Protein AF-A0AAU3R0V5-F1 (afdb_monomer)

Mean predicted aligned error: 11.87 Å

Solvent-accessible surface area (backbone atoms only — not comparable to full-atom values): 11066 Å² total; per-residue (Å²): 131,86,78,79,75,53,73,34,57,57,50,7,51,53,43,26,76,74,74,46,50,31,53,62,32,32,54,64,51,72,45,89,74,77,97,58,87,87,63,86,80,78,39,38,79,48,56,31,33,82,72,56,100,80,82,46,38,26,17,76,48,48,63,48,37,56,78,74,35,40,44,98,90,54,72,44,53,64,48,42,31,42,72,51,33,81,53,43,84,60,54,29,22,35,43,36,32,49,32,83,87,50,96,64,90,55,64,70,57,53,45,48,55,43,35,72,67,54,37,31,38,60,56,82,50,28,65,56,97,61,30,41,37,33,40,2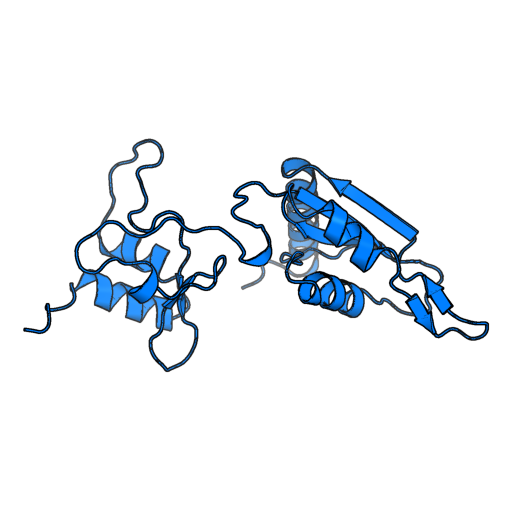9,17,80,89,38,38,68,62,42,47,68,66,57,74,74,42,61,42,83,49,101,89,49,73,41,60,51,55,72,47,76,43,83,35,52,48,65,59,40,50,50,52,34,52,52,40,42,54,51,46,34,74,75,74,43,83,85,128

Nearest PDB structures (foldseek):
  3vth-assembly1_A  TM=5.829E-01  e=2.230E-01  Caldanaerobacter subterraneus subsp. tengcongensis MB4
  8r0a-assembly1_J  TM=4.437E-01  e=7.352E-02  Homo sapiens
  6qx9-assembly1_4A  TM=4.337E-01  e=1.639E-01  Homo sapiens
  3tvi-assembly3_F  TM=6.259E-01  e=1.604E+00  Clostridium acetobutylicum
  2k7j-assembly1_A  TM=4.370E-01  e=1.814E+00  Homo sapiens

Foldseek 3Di:
DPDDDDPLQVQLLVVLVVPDFSLVSSCVSVPDDDDDDDDDSQALPFRWHDDDPPSWTAGPFCRDTPVRQDDPPDGGNHRLGHVQQRSAPFKKKKKFAFDPPDPDQCQVVLQVQLVVVSFWHFDPLQDDDRIGIIMGYPVCVVVSCVSQQPDWDDDPVGTDRRTPDIDIGGPVVSVVSSVVSQVVCCVVPNDDD

Sequence (193 aa):
MPKKQSTAAQRAREAARQGAKYTQALRTAEGPAAAITEPDDGFGGHEFEYESSTDLFRCSECRVYEVVARDTDGPIKPCTGLVGYGGDTERVYLLLTENPALPYSYSSTLATRACSTGIGRTPRFSWRDGKLLVESAPSVVDELIRRIEHLTTPADHGHMSLLTSIDRLTAEAGRAVLAENYAAYVAEYGEPR

pLDDT: mean 81.34, std 15.7, range [31.2, 98.38]

Radius of gyration: 20.37 Å; Cα contacts (8 Å, |Δi|>4): 297; chains: 1; bounding box: 60×33×55 Å

Secondary structure (DSSP, 8-state):
------HHHHHHHHHHHTT--HHHHHHHHH------S----SSTT--EEE-STT--EEETTT--BHHHHB-SSSPBPPP--SGGGTT----EEEEEEE-TTSSS--HHHHHHHHHHTSS-B--TT-EETTEEEEEE-TTTHHHHHHHHTT-EEEETTEEEESEEEEEEE-HHHHHHHHHHHHHHHHHHH----

Structure (mmCIF, N/CA/C/O backbone):
data_AF-A0AAU3R0V5-F1
#
_entry.id   AF-A0AAU3R0V5-F1
#
loop_
_atom_site.group_PDB
_atom_site.id
_atom_site.type_symbol
_atom_site.label_atom_id
_atom_site.label_alt_id
_atom_site.label_comp_id
_atom_site.label_asym_id
_atom_site.label_entity_id
_atom_site.label_seq_id
_atom_site.pdbx_PDB_ins_code
_atom_site.Cartn_x
_atom_site.Cartn_y
_atom_site.Cartn_z
_atom_site.occupancy
_atom_site.B_iso_or_equiv
_atom_site.auth_seq_id
_atom_site.auth_comp_id
_atom_site.auth_asym_id
_atom_site.auth_atom_id
_atom_site.pdbx_PDB_model_num
ATOM 1 N N . MET A 1 1 ? -21.056 -13.343 37.082 1.00 31.20 1 MET A N 1
ATOM 2 C CA . MET A 1 1 ? -22.069 -14.027 36.244 1.00 31.20 1 MET A CA 1
ATOM 3 C C . MET A 1 1 ? -21.709 -13.806 34.783 1.00 31.20 1 MET A C 1
ATOM 5 O O . MET A 1 1 ? -21.423 -12.660 34.453 1.00 31.20 1 MET A O 1
ATOM 9 N N . PRO A 1 2 ? -21.663 -14.834 33.919 1.00 36.12 2 PRO A N 1
ATOM 10 C CA . PRO A 1 2 ? -21.339 -14.619 32.515 1.00 36.12 2 PRO A CA 1
ATOM 11 C C . PRO A 1 2 ? -22.525 -13.915 31.847 1.00 36.12 2 PRO A C 1
ATOM 13 O O . PRO A 1 2 ? -23.636 -14.449 31.835 1.00 36.12 2 PRO A O 1
ATOM 16 N N . LYS A 1 3 ? -22.310 -12.692 31.344 1.00 45.56 3 LYS A N 1
ATOM 17 C CA . LYS A 1 3 ? -23.312 -11.952 30.564 1.00 45.56 3 LYS A CA 1
ATOM 18 C C . LYS A 1 3 ? -23.690 -12.829 29.361 1.00 45.56 3 LYS A C 1
ATOM 20 O O . LYS A 1 3 ? -22.821 -13.176 28.562 1.00 45.56 3 LYS A O 1
ATOM 25 N N . LYS A 1 4 ? -24.966 -13.231 29.260 1.00 44.91 4 LYS A N 1
ATOM 26 C CA . LYS A 1 4 ? -25.498 -13.935 28.082 1.00 44.91 4 LYS A CA 1
ATOM 27 C C . LYS A 1 4 ? -25.190 -13.072 26.858 1.00 44.91 4 LYS A C 1
ATOM 29 O O . LYS A 1 4 ? -25.666 -11.943 26.778 1.00 44.91 4 LYS A O 1
ATOM 34 N N . GLN A 1 5 ? -24.350 -13.577 25.959 1.00 53.56 5 GLN A N 1
ATOM 35 C CA . GLN A 1 5 ? -24.045 -12.908 24.695 1.00 53.56 5 GLN A CA 1
ATOM 36 C C . GLN A 1 5 ? -25.355 -12.695 23.930 1.00 53.56 5 GLN A C 1
ATOM 38 O O . GLN A 1 5 ? -26.200 -13.591 23.902 1.00 53.56 5 GLN A O 1
ATOM 43 N N . SER A 1 6 ? -25.552 -11.498 23.371 1.00 61.66 6 SER A N 1
ATOM 44 C CA . SER A 1 6 ? -26.770 -11.190 22.623 1.00 61.66 6 SER A CA 1
ATOM 45 C C . SER A 1 6 ? -26.896 -12.137 21.424 1.00 61.66 6 SER A C 1
ATOM 47 O O . SER A 1 6 ? -25.902 -12.549 20.819 1.00 61.66 6 SER A O 1
ATOM 49 N N . THR A 1 7 ? -28.129 -12.484 21.063 1.00 76.50 7 THR A N 1
ATOM 50 C CA . THR A 1 7 ? -28.427 -13.329 19.896 1.00 76.50 7 THR A CA 1
ATOM 51 C C . THR A 1 7 ? -27.890 -12.730 18.590 1.00 76.50 7 THR A C 1
ATOM 53 O O . THR A 1 7 ? -27.590 -13.474 17.660 1.00 76.50 7 THR A O 1
ATOM 56 N N . ALA A 1 8 ? -27.702 -11.407 18.525 1.00 71.12 8 ALA A N 1
ATOM 57 C CA . ALA A 1 8 ? -27.066 -10.721 17.401 1.00 71.12 8 ALA A CA 1
ATOM 58 C C . ALA A 1 8 ? -25.566 -11.040 17.291 1.00 71.12 8 ALA A C 1
ATOM 60 O O . ALA A 1 8 ? -25.107 -11.407 16.211 1.00 71.12 8 ALA A O 1
ATOM 61 N N . ALA A 1 9 ? -24.826 -11.006 18.406 1.00 72.44 9 ALA A N 1
ATOM 62 C CA . ALA A 1 9 ? -23.410 -11.370 18.425 1.00 72.44 9 ALA A CA 1
ATOM 63 C C . ALA A 1 9 ? -23.194 -12.820 17.984 1.00 72.44 9 ALA A C 1
ATOM 65 O O . ALA A 1 9 ? -22.318 -13.089 17.171 1.00 72.44 9 ALA A O 1
ATOM 66 N N . GLN A 1 10 ? -24.026 -13.755 18.447 1.00 75.94 10 GLN A N 1
ATOM 67 C CA . GLN A 1 10 ? -23.926 -15.154 18.017 1.00 75.94 10 GLN A CA 1
ATOM 68 C C . GLN A 1 10 ? -24.139 -15.319 16.504 1.00 75.94 10 GLN A C 1
ATOM 70 O O . GLN A 1 10 ? -23.324 -15.973 15.854 1.00 75.94 10 GLN A O 1
ATOM 75 N N . ARG A 1 11 ? -25.162 -14.669 15.928 1.00 78.31 11 ARG A N 1
ATOM 76 C CA . ARG A 1 11 ? -25.410 -14.692 14.475 1.00 78.31 11 ARG A CA 1
ATOM 77 C C . ARG A 1 11 ? -24.268 -14.067 13.675 1.00 78.31 11 ARG A C 1
ATOM 79 O O . ARG A 1 11 ? -23.880 -14.608 12.646 1.00 78.31 1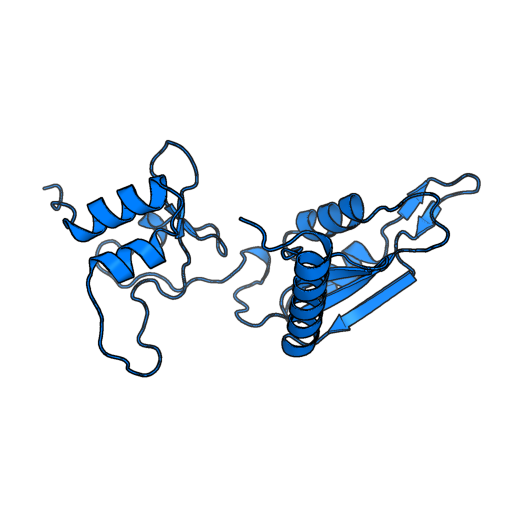1 ARG A O 1
ATOM 86 N N . ALA A 1 12 ? -23.702 -12.963 14.158 1.00 75.50 12 ALA A N 1
ATOM 87 C CA . ALA A 1 12 ? -22.576 -12.306 13.503 1.00 75.50 12 ALA A CA 1
ATOM 88 C C . ALA A 1 12 ? -21.327 -13.192 13.466 1.00 75.50 12 ALA A C 1
ATOM 90 O O . ALA A 1 12 ? -20.634 -13.245 12.452 1.00 75.5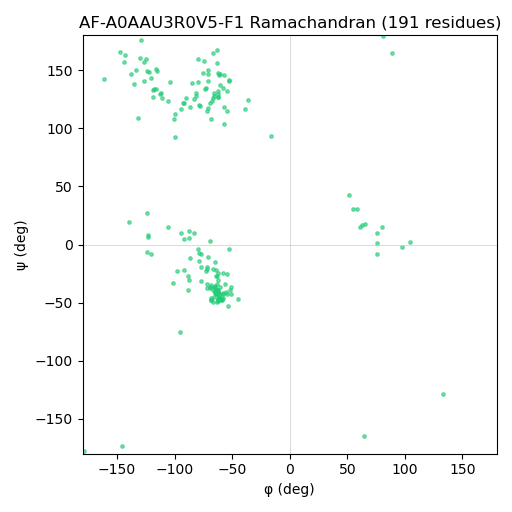0 12 ALA A O 1
ATOM 91 N N . ARG A 1 13 ? -21.063 -13.938 14.546 1.00 74.56 13 ARG A N 1
ATOM 92 C CA . ARG A 1 13 ? -19.961 -14.910 14.584 1.00 74.56 13 ARG A CA 1
ATOM 93 C C . ARG A 1 13 ? -20.174 -16.058 13.611 1.00 74.56 13 ARG A C 1
ATOM 95 O O . ARG A 1 13 ? -19.228 -16.478 12.956 1.00 74.56 13 ARG A O 1
ATOM 102 N N . GLU A 1 14 ? -21.399 -16.562 13.511 1.00 78.19 14 GLU A N 1
ATOM 103 C CA . GLU A 1 14 ? -21.728 -17.647 12.589 1.00 78.19 14 GLU A CA 1
ATOM 104 C C . GLU A 1 14 ? -21.585 -17.210 11.126 1.00 78.19 14 GLU A C 1
ATOM 106 O O . GLU A 1 14 ? -20.919 -17.891 10.350 1.00 78.19 14 GLU A O 1
ATOM 111 N N . ALA A 1 15 ? -22.094 -16.027 10.775 1.00 75.06 15 ALA A N 1
ATOM 112 C CA . ALA A 1 15 ? -21.903 -15.442 9.451 1.00 75.06 15 ALA A CA 1
ATOM 113 C C . ALA A 1 15 ? -20.419 -15.167 9.147 1.00 75.06 15 ALA A C 1
ATOM 115 O O . ALA A 1 15 ? -19.956 -15.422 8.035 1.00 75.06 15 ALA A O 1
ATOM 116 N N . ALA A 1 16 ? -19.643 -14.708 10.135 1.00 71.81 16 ALA A N 1
ATOM 117 C CA . ALA A 1 16 ? -18.213 -14.485 9.950 1.00 71.81 16 ALA A CA 1
ATOM 118 C C . ALA A 1 16 ? -17.439 -15.785 9.685 1.00 71.81 16 ALA A C 1
ATOM 120 O O . ALA A 1 16 ? -16.588 -15.836 8.800 1.00 71.81 16 ALA A O 1
ATOM 121 N N . ARG A 1 17 ? -17.789 -16.876 10.381 1.00 74.94 17 ARG A N 1
ATOM 122 C CA . ARG A 1 17 ? -17.244 -18.220 10.108 1.00 74.94 17 ARG A CA 1
ATOM 123 C C . ARG A 1 17 ? -17.591 -18.731 8.705 1.00 74.94 17 ARG A C 1
ATOM 125 O O . ARG A 1 17 ? -16.867 -19.569 8.179 1.00 74.94 17 ARG A O 1
ATOM 132 N N . GLN A 1 18 ? -18.668 -18.230 8.104 1.00 75.00 18 GLN A N 1
ATOM 133 C CA . GLN A 1 18 ? -19.084 -18.537 6.730 1.00 75.00 18 GLN A CA 1
ATOM 134 C C . GLN A 1 18 ? -18.433 -17.617 5.679 1.00 75.00 18 GLN A C 1
ATOM 136 O O . GLN A 1 18 ? -18.760 -17.715 4.500 1.00 75.00 18 GLN A O 1
ATOM 141 N N . GLY A 1 19 ? -17.497 -16.749 6.084 1.00 67.00 19 GLY A N 1
ATOM 142 C CA . GLY A 1 19 ? -16.714 -15.896 5.185 1.00 67.00 19 GLY A CA 1
ATOM 143 C C . GLY A 1 19 ? -17.133 -14.425 5.153 1.00 67.00 19 GLY A C 1
ATOM 144 O O . GLY A 1 19 ? -16.540 -13.651 4.406 1.00 67.00 19 GLY A O 1
ATOM 145 N N . ALA A 1 20 ? -18.119 -14.005 5.953 1.00 71.31 20 ALA A N 1
ATOM 146 C CA . ALA A 1 20 ? -18.459 -12.588 6.085 1.00 71.31 20 ALA A CA 1
ATOM 147 C C . ALA A 1 20 ? -17.493 -11.845 7.032 1.00 71.31 20 ALA A C 1
ATOM 149 O O . ALA A 1 20 ? -16.851 -12.436 7.900 1.00 71.31 20 ALA A O 1
ATOM 150 N N . LYS A 1 21 ? -17.423 -10.514 6.935 1.00 75.81 21 LYS A N 1
ATOM 151 C CA . LYS A 1 21 ? -16.753 -9.703 7.965 1.00 75.81 21 LYS A CA 1
ATOM 152 C C . LYS A 1 21 ? -17.599 -9.655 9.235 1.00 75.81 21 LYS A C 1
ATOM 154 O O . LYS A 1 21 ? -18.800 -9.394 9.160 1.00 75.81 21 LYS A O 1
ATOM 159 N N . TYR A 1 22 ? -16.984 -9.847 10.403 1.00 79.31 22 TYR A N 1
ATOM 160 C CA . TYR A 1 22 ? -17.704 -9.876 11.683 1.00 79.31 22 TYR A CA 1
ATOM 161 C C . TYR A 1 22 ? -18.398 -8.547 11.992 1.00 79.31 22 TYR A C 1
ATOM 163 O O . TYR A 1 22 ? -19.586 -8.547 12.314 1.00 79.31 22 TYR A O 1
ATOM 171 N N . THR A 1 23 ? -17.700 -7.419 11.822 1.00 77.12 23 THR A N 1
ATOM 172 C CA . THR A 1 23 ? -18.276 -6.083 12.041 1.00 77.12 23 THR A CA 1
ATOM 173 C C . THR A 1 23 ? -19.502 -5.854 11.146 1.00 77.12 23 THR A C 1
ATOM 175 O O . THR A 1 23 ? -20.564 -5.454 11.621 1.00 77.12 23 THR A O 1
ATOM 178 N N . GLN A 1 24 ? -19.403 -6.197 9.857 1.00 74.25 24 GLN A N 1
ATOM 179 C CA . GLN A 1 24 ? -20.511 -6.089 8.902 1.00 74.25 24 GLN A CA 1
ATOM 180 C C . GLN A 1 24 ? -21.684 -7.015 9.261 1.00 74.25 24 GLN A C 1
ATOM 182 O O . GLN A 1 24 ? -22.849 -6.608 9.206 1.00 74.25 24 GLN A O 1
ATOM 187 N N . ALA A 1 25 ? -21.389 -8.253 9.657 1.00 78.12 25 ALA A N 1
ATOM 188 C CA . ALA A 1 25 ? -22.396 -9.217 10.073 1.00 78.12 25 ALA A CA 1
ATOM 189 C C . ALA A 1 25 ? -23.129 -8.772 11.349 1.00 78.12 25 ALA A C 1
ATOM 191 O O . ALA A 1 25 ? -24.339 -8.970 11.447 1.00 78.12 25 ALA A O 1
ATOM 192 N N . LEU A 1 26 ? -22.436 -8.125 12.296 1.00 75.88 26 LEU A N 1
ATOM 193 C CA . LEU A 1 26 ? -23.058 -7.600 13.513 1.00 75.88 26 LEU A CA 1
ATOM 194 C C . LEU A 1 26 ? -23.993 -6.431 13.212 1.00 75.88 26 LEU A C 1
ATOM 196 O O . LEU A 1 26 ? -25.150 -6.481 13.621 1.00 75.88 26 LEU A O 1
ATOM 200 N N . ARG A 1 27 ? -23.544 -5.457 12.407 1.00 73.69 27 ARG A N 1
ATOM 201 C CA . ARG A 1 27 ? -24.389 -4.336 11.954 1.00 73.69 27 ARG A CA 1
ATOM 202 C C . ARG A 1 27 ? -25.664 -4.843 11.263 1.00 73.69 27 ARG A C 1
ATOM 204 O O . ARG A 1 27 ? -26.756 -4.345 11.507 1.00 73.69 27 ARG A O 1
ATOM 211 N N . THR A 1 28 ? -25.542 -5.893 10.450 1.00 71.69 28 THR A N 1
ATOM 212 C CA . THR A 1 28 ? -26.689 -6.520 9.768 1.00 71.69 28 THR A CA 1
ATOM 213 C C . THR A 1 28 ? -27.620 -7.249 10.749 1.00 71.69 28 THR A C 1
ATOM 215 O O . THR A 1 28 ? -28.839 -7.223 10.590 1.00 71.69 28 THR A O 1
ATOM 218 N N . ALA A 1 29 ? -27.066 -7.894 11.780 1.00 67.31 29 ALA A N 1
ATOM 219 C CA . ALA A 1 29 ? -27.820 -8.658 12.775 1.00 67.31 29 ALA A CA 1
ATOM 220 C C . ALA A 1 29 ? -28.541 -7.792 13.826 1.00 67.31 29 ALA A C 1
ATOM 222 O O . ALA A 1 29 ? -29.452 -8.306 14.489 1.00 67.31 29 ALA A O 1
ATOM 223 N N . GLU A 1 30 ? -28.127 -6.532 13.986 1.00 63.00 30 GLU A N 1
ATOM 224 C CA . GLU A 1 30 ? -28.728 -5.530 14.879 1.00 63.00 30 GLU A CA 1
ATOM 225 C C . GLU A 1 30 ? -29.890 -4.753 14.224 1.00 63.00 30 GLU A C 1
ATOM 227 O O . GLU A 1 30 ? -30.693 -4.146 14.931 1.00 63.00 30 GLU A O 1
ATOM 232 N N . GLY A 1 31 ? -30.073 -4.884 12.903 1.00 49.66 31 GLY A N 1
ATOM 233 C CA . GLY A 1 31 ? -31.151 -4.245 12.139 1.00 49.66 31 GLY A CA 1
ATOM 234 C C . GLY A 1 31 ? -30.774 -2.848 11.620 1.00 49.66 31 GLY A C 1
ATOM 235 O O . GLY A 1 31 ? -29.771 -2.280 12.046 1.00 49.66 31 GLY A O 1
ATOM 236 N N . PRO A 1 32 ? -31.535 -2.281 10.662 1.00 41.03 32 PRO A N 1
ATOM 237 C CA . PRO A 1 32 ? -31.162 -1.025 10.024 1.00 41.03 32 PRO A CA 1
ATOM 238 C C . PRO A 1 32 ? -31.265 0.133 11.020 1.00 41.03 32 PRO A C 1
ATOM 240 O O . PRO A 1 32 ? -32.359 0.574 11.373 1.00 41.03 32 PRO A O 1
ATOM 243 N N . ALA A 1 33 ? -30.115 0.656 11.444 1.00 42.25 33 ALA A N 1
ATOM 244 C CA . ALA A 1 33 ? -30.042 2.008 11.969 1.00 42.25 33 ALA A CA 1
ATOM 245 C C . ALA A 1 33 ? -30.374 2.978 10.825 1.00 42.25 33 ALA A C 1
ATOM 247 O O . ALA A 1 33 ? -29.869 2.838 9.708 1.00 42.25 33 ALA A O 1
ATOM 248 N N . ALA A 1 34 ? -31.282 3.917 11.091 1.00 33.81 34 ALA A N 1
ATOM 249 C CA . ALA A 1 34 ? -31.714 4.916 10.126 1.00 33.81 34 ALA A CA 1
ATOM 250 C C . ALA A 1 34 ? -30.512 5.657 9.520 1.00 33.81 34 ALA A C 1
ATOM 252 O O . ALA A 1 34 ? -29.556 5.981 10.224 1.00 33.81 34 ALA A O 1
ATOM 253 N N . ALA A 1 35 ? -30.593 5.933 8.216 1.00 40.97 35 ALA A N 1
ATOM 254 C CA . ALA A 1 35 ? -29.617 6.721 7.479 1.00 40.97 35 ALA A CA 1
ATOM 255 C C . ALA A 1 35 ? -29.461 8.109 8.121 1.00 40.97 35 ALA A C 1
ATOM 257 O O . ALA A 1 35 ? -30.318 8.979 7.975 1.00 40.97 35 ALA A O 1
ATOM 258 N N . ILE A 1 36 ? -28.366 8.291 8.850 1.00 32.09 36 ILE A N 1
ATOM 259 C CA . ILE A 1 36 ? -27.908 9.559 9.409 1.00 32.09 36 ILE A CA 1
ATOM 260 C C . ILE A 1 36 ? -26.404 9.600 9.125 1.00 32.09 36 ILE A C 1
ATOM 262 O O . ILE A 1 36 ? -25.739 8.572 9.201 1.00 32.09 36 ILE A O 1
ATOM 266 N N . THR A 1 37 ? -25.898 10.762 8.718 1.00 41.12 37 THR A N 1
ATOM 267 C CA . THR A 1 37 ? -24.470 11.081 8.540 1.00 41.12 37 THR A CA 1
ATOM 268 C C . THR A 1 37 ? -23.598 10.404 9.602 1.00 41.12 37 THR A C 1
ATOM 270 O O . THR A 1 37 ? -23.880 10.583 10.785 1.00 41.12 37 THR A O 1
ATOM 273 N N . GLU A 1 38 ? -22.609 9.622 9.142 1.00 36.00 38 GLU A N 1
ATOM 274 C CA . GLU A 1 38 ? -21.807 8.614 9.868 1.00 36.00 38 GLU A CA 1
ATOM 275 C C . GLU A 1 38 ? -21.873 8.711 11.405 1.00 36.00 38 GLU A C 1
ATOM 277 O O . GLU A 1 38 ? -21.112 9.465 12.017 1.00 36.00 38 GLU A O 1
ATOM 282 N N . PRO A 1 39 ? -22.781 7.956 12.054 1.00 42.59 39 PRO A N 1
ATOM 283 C CA . PRO A 1 39 ? -22.742 7.773 13.492 1.00 42.59 39 PRO A CA 1
ATOM 284 C C . PRO A 1 39 ? -21.535 6.892 13.815 1.00 42.59 39 PRO A C 1
ATOM 286 O O . PRO A 1 39 ? -21.207 5.995 13.035 1.00 42.59 39 PRO A O 1
ATOM 289 N N . ASP A 1 40 ? -20.913 7.131 14.971 1.00 52.41 40 ASP A N 1
ATOM 290 C CA . ASP A 1 40 ? -19.960 6.205 15.591 1.00 52.41 40 ASP A CA 1
ATOM 291 C C . ASP A 1 40 ? -20.458 4.768 15.395 1.00 52.41 40 ASP A C 1
ATOM 293 O O . ASP A 1 40 ? -21.548 4.408 15.846 1.00 52.41 40 ASP A O 1
ATOM 297 N N . ASP A 1 41 ? -19.687 3.966 14.658 1.00 62.31 41 ASP A N 1
ATOM 298 C CA . ASP A 1 41 ? -20.083 2.625 14.238 1.00 62.31 41 ASP A CA 1
ATOM 299 C C . ASP A 1 41 ? -20.152 1.639 15.413 1.00 62.31 41 ASP A C 1
ATOM 301 O O . ASP A 1 41 ? -20.417 0.453 15.215 1.00 62.31 41 ASP A O 1
ATOM 305 N N . GLY A 1 42 ? -19.905 2.130 16.633 1.00 68.94 42 GLY A N 1
ATOM 306 C CA . GLY A 1 42 ? -19.858 1.368 17.869 1.00 68.94 42 GLY A CA 1
ATOM 307 C C . GLY A 1 42 ? -18.573 0.561 18.001 1.00 68.94 42 GLY A C 1
ATOM 308 O O . GLY A 1 42 ? -18.401 -0.144 18.996 1.00 68.94 42 GLY A O 1
ATOM 309 N N . PHE A 1 43 ? -17.675 0.665 17.019 1.00 72.81 43 PHE A N 1
ATOM 310 C CA . PHE A 1 43 ? -16.405 -0.037 16.938 1.00 72.81 43 PHE A CA 1
ATOM 311 C C . PHE A 1 43 ? -15.226 0.913 16.817 1.00 72.81 43 PHE A C 1
ATOM 313 O O . PHE A 1 43 ? -14.118 0.426 16.636 1.00 72.81 43 PHE A O 1
ATOM 320 N N . GLY A 1 44 ? -15.416 2.231 16.919 1.00 72.31 44 GLY A N 1
ATOM 321 C CA . GLY A 1 44 ? -14.328 3.203 16.863 1.00 72.31 44 GLY A CA 1
ATOM 322 C C . GLY A 1 44 ? -13.466 3.069 15.603 1.00 72.31 44 GLY A C 1
ATOM 323 O O . GLY A 1 44 ? -12.260 3.296 15.678 1.00 72.31 44 GLY A O 1
ATOM 324 N N . GLY A 1 45 ? -14.046 2.630 14.478 1.00 73.75 45 GLY A N 1
ATOM 325 C CA . GLY A 1 45 ? -13.335 2.413 13.211 1.00 73.75 45 GLY A CA 1
ATOM 326 C C . GLY A 1 45 ? -12.550 1.097 13.100 1.00 73.75 45 GLY A C 1
ATOM 327 O O . GLY A 1 45 ? -11.697 0.965 12.223 1.00 73.75 45 GLY A O 1
ATOM 328 N N . HIS A 1 46 ? -12.779 0.114 13.978 1.00 77.44 46 HIS A N 1
ATOM 329 C CA . HIS A 1 46 ? -12.158 -1.212 13.862 1.00 77.44 46 HIS A CA 1
ATOM 330 C C . HIS A 1 46 ? -12.924 -2.137 12.898 1.00 77.44 46 HIS A C 1
ATOM 332 O O . HIS A 1 46 ? -14.092 -2.468 13.107 1.00 77.44 46 HIS A O 1
ATOM 338 N N . GLU A 1 47 ? -12.221 -2.675 11.901 1.00 82.25 47 GLU A N 1
ATOM 339 C CA . GLU A 1 47 ? -12.726 -3.728 11.010 1.00 82.25 47 GLU A CA 1
ATOM 340 C C . GLU A 1 47 ? -12.202 -5.099 11.464 1.00 82.25 47 GLU A C 1
ATOM 342 O O . GLU A 1 47 ? -11.096 -5.514 11.101 1.00 82.25 47 GLU A O 1
ATOM 347 N N . PHE A 1 48 ? -12.982 -5.784 12.306 1.00 82.81 48 PHE A N 1
ATOM 348 C CA . PHE A 1 48 ? -12.621 -7.057 12.925 1.00 82.81 48 PHE A CA 1
ATOM 349 C C . PHE A 1 48 ? -12.862 -8.253 11.996 1.00 82.81 48 PHE A C 1
ATOM 351 O O . PHE A 1 48 ? -13.959 -8.453 11.468 1.00 82.81 48 PHE A O 1
ATOM 358 N N . GLU A 1 49 ? -11.844 -9.102 11.876 1.00 79.12 49 GLU A N 1
ATOM 359 C CA . GLU A 1 49 ? -11.870 -10.351 11.118 1.00 79.12 49 GLU A CA 1
ATOM 360 C C . GLU A 1 49 ? -11.477 -11.538 12.006 1.00 79.12 49 GLU A C 1
ATOM 362 O O . GLU A 1 49 ? -10.874 -11.383 13.071 1.00 79.12 49 GLU A O 1
ATOM 367 N N . TYR A 1 50 ? -11.859 -12.739 11.578 1.00 77.12 50 TYR A N 1
ATOM 368 C CA . TYR A 1 50 ? -11.587 -13.975 12.301 1.00 77.12 50 TYR A CA 1
ATOM 369 C C . TYR A 1 50 ? -10.135 -14.411 12.072 1.00 77.12 50 TYR A C 1
ATOM 371 O O . TYR A 1 50 ? -9.741 -14.644 10.931 1.00 77.12 50 TYR A O 1
ATOM 379 N N . GLU A 1 51 ? -9.327 -14.519 13.132 1.00 62.25 51 GLU A N 1
ATOM 380 C CA . GLU A 1 51 ? -7.888 -14.760 12.958 1.00 62.25 51 GLU A CA 1
ATOM 381 C C . GLU A 1 51 ? -7.496 -16.247 12.877 1.00 62.25 51 GLU A C 1
ATOM 383 O O . GLU A 1 51 ? -6.505 -16.580 12.235 1.00 62.25 51 GLU A O 1
ATOM 388 N N . SER A 1 52 ? -8.251 -17.168 13.479 1.00 63.28 52 SER A N 1
ATOM 389 C CA . SER A 1 52 ? -8.094 -18.630 13.325 1.00 63.28 52 SER A CA 1
ATOM 390 C C . SER A 1 52 ? -9.172 -19.356 14.142 1.00 63.28 52 SER A C 1
ATOM 392 O O . SER A 1 52 ? -9.973 -18.711 14.810 1.00 63.28 52 SER A O 1
ATOM 394 N N . SER A 1 53 ? -9.167 -20.697 14.166 1.00 52.28 53 SER A N 1
ATOM 395 C CA . SER A 1 53 ? -10.102 -21.567 14.910 1.00 52.28 53 SER A CA 1
ATOM 396 C C . SER A 1 53 ? -10.264 -21.284 16.418 1.00 52.28 53 SER A C 1
ATOM 398 O O . SER A 1 53 ? -11.071 -21.951 17.058 1.00 52.28 53 SER A O 1
ATOM 400 N N . THR A 1 54 ? -9.521 -20.338 16.999 1.00 55.44 54 THR A N 1
ATOM 401 C CA . THR A 1 54 ? -9.570 -19.949 18.418 1.00 55.44 54 THR A CA 1
ATOM 402 C C . THR A 1 54 ? -10.612 -18.872 18.763 1.00 55.44 54 THR A C 1
ATOM 404 O O . THR A 1 54 ? -10.597 -18.364 19.880 1.00 55.44 54 THR A O 1
ATOM 407 N N . ASP A 1 55 ? -11.542 -18.542 17.858 1.00 62.84 55 ASP A N 1
ATOM 408 C CA . ASP A 1 55 ? -12.653 -17.591 18.080 1.00 62.84 55 ASP A CA 1
ATOM 409 C C . ASP A 1 55 ? -12.237 -16.134 18.373 1.00 62.84 55 ASP A C 1
ATOM 411 O O . ASP A 1 55 ? -13.044 -15.324 18.839 1.00 62.84 55 ASP A O 1
ATOM 415 N N . LEU A 1 56 ? -10.986 -15.765 18.080 1.00 67.50 56 LEU A N 1
ATOM 416 C CA . LEU A 1 56 ? -10.488 -14.415 18.327 1.00 67.50 56 LEU A CA 1
ATOM 417 C C . LEU A 1 56 ? -10.680 -13.503 17.106 1.00 67.50 56 LEU A C 1
ATOM 419 O O . LEU A 1 56 ? -10.157 -13.757 16.020 1.00 67.50 56 LEU A O 1
ATOM 423 N N . PHE A 1 57 ? -11.416 -12.410 17.323 1.00 76.94 57 PHE A N 1
ATOM 424 C CA . PHE A 1 57 ? -11.630 -11.338 16.353 1.00 76.94 57 PHE A CA 1
ATOM 425 C C . PHE A 1 57 ? -10.506 -10.314 16.456 1.00 76.94 57 PHE A C 1
ATOM 427 O O . PHE A 1 57 ? -10.340 -9.689 17.507 1.00 76.94 57 PHE A O 1
ATOM 434 N N . ARG A 1 58 ? -9.745 -10.125 15.378 1.00 84.94 58 ARG A N 1
ATOM 435 C CA . ARG A 1 58 ? -8.628 -9.178 15.309 1.00 84.94 58 ARG A CA 1
ATOM 436 C C . ARG A 1 58 ? -8.910 -8.116 14.259 1.00 84.94 58 ARG A C 1
ATOM 438 O O . ARG A 1 58 ? -9.334 -8.431 13.152 1.00 84.94 58 ARG A O 1
ATOM 445 N N . CYS A 1 59 ? -8.682 -6.854 14.609 1.00 81.94 59 CYS A N 1
ATOM 446 C CA . CYS A 1 59 ? -8.815 -5.754 13.666 1.00 81.94 59 CYS A CA 1
ATOM 447 C C . CYS A 1 59 ? -7.807 -5.939 12.525 1.00 81.94 59 CYS A C 1
ATOM 449 O O . CYS A 1 59 ? -6.610 -6.120 12.765 1.00 81.94 59 CYS A O 1
ATOM 451 N N . SER A 1 60 ? -8.291 -5.907 11.286 1.00 76.88 60 SER A N 1
ATOM 452 C CA . SER A 1 60 ? -7.479 -6.073 10.075 1.00 76.88 60 SER A CA 1
ATOM 453 C C . SER A 1 60 ? -6.443 -4.953 9.896 1.00 76.88 60 SER A C 1
ATOM 455 O O . SER A 1 60 ? -5.415 -5.164 9.248 1.00 76.88 60 SER A O 1
ATOM 457 N N . GLU A 1 61 ? -6.667 -3.798 10.530 1.00 76.88 61 GLU A N 1
ATOM 458 C CA . GLU A 1 61 ? -5.773 -2.642 10.489 1.00 76.88 61 GLU A CA 1
ATOM 459 C C . GLU A 1 61 ? -4.817 -2.605 11.686 1.00 76.88 61 GLU A C 1
ATOM 461 O O . GLU A 1 61 ? -3.639 -2.943 11.565 1.00 76.88 61 GLU A O 1
ATOM 466 N N . CYS A 1 62 ? -5.309 -2.238 12.870 1.00 77.44 62 CYS A N 1
ATOM 467 C CA . CYS A 1 62 ? -4.459 -2.037 14.046 1.00 77.44 62 CYS A CA 1
ATOM 468 C C . CYS A 1 62 ? -4.064 -3.334 14.750 1.00 77.44 62 CYS A C 1
ATOM 470 O O . CYS A 1 62 ? -3.304 -3.304 15.718 1.00 77.44 62 CYS A O 1
ATOM 472 N N . ARG A 1 63 ? -4.574 -4.486 14.291 1.00 79.50 63 ARG A N 1
ATOM 473 C CA . ARG A 1 63 ? -4.213 -5.802 14.821 1.00 79.50 63 ARG A CA 1
ATOM 474 C C . ARG A 1 63 ? -4.539 -5.993 16.313 1.00 79.50 63 ARG A C 1
ATOM 476 O O . ARG A 1 63 ? -4.069 -6.957 16.919 1.00 79.50 63 ARG A O 1
ATOM 483 N N . VAL A 1 64 ? -5.363 -5.126 16.898 1.00 83.19 64 VAL A N 1
ATOM 484 C CA . VAL A 1 64 ? -5.900 -5.264 18.257 1.00 83.19 64 VAL A CA 1
ATOM 485 C C . VAL A 1 64 ? -7.068 -6.252 18.236 1.00 83.19 64 VAL A C 1
ATOM 487 O O . VAL A 1 64 ? -7.869 -6.255 17.302 1.00 83.19 64 VAL 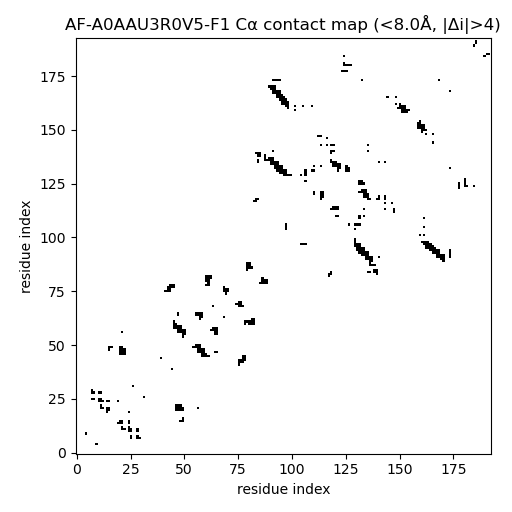A O 1
ATOM 490 N N . TYR A 1 65 ? -7.163 -7.115 19.249 1.00 84.56 65 TYR A N 1
ATOM 491 C CA . TYR A 1 65 ? -8.306 -8.018 19.407 1.00 84.56 65 TYR A CA 1
ATOM 492 C C . TYR A 1 65 ? -9.538 -7.271 19.929 1.00 84.56 65 TYR A C 1
ATOM 494 O O . TYR A 1 65 ? -9.396 -6.378 20.761 1.00 84.56 65 TYR A O 1
ATOM 502 N N . GLU A 1 66 ? -10.745 -7.682 19.530 1.00 82.12 66 GLU A N 1
ATOM 503 C CA . GLU A 1 66 ? -12.008 -7.055 19.970 1.00 82.12 66 GLU A CA 1
ATOM 504 C C . GLU A 1 66 ? -12.086 -6.932 21.501 1.00 82.12 66 GLU A C 1
ATOM 506 O O . GLU A 1 66 ? -12.449 -5.885 22.032 1.00 82.12 66 GLU A O 1
ATOM 511 N N . VAL A 1 67 ? -11.669 -7.980 22.220 1.00 80.06 67 VAL A N 1
ATOM 512 C CA . VAL A 1 67 ? -11.662 -8.010 23.693 1.00 80.06 67 VAL A CA 1
ATOM 513 C C . VAL A 1 67 ? -10.718 -6.979 24.321 1.00 80.06 67 VAL A C 1
ATOM 515 O O . VAL A 1 67 ? -10.956 -6.543 25.438 1.00 80.06 67 VAL A O 1
ATOM 518 N N . VAL A 1 68 ? -9.654 -6.589 23.616 1.00 81.81 68 VAL A N 1
ATOM 519 C CA . VAL A 1 68 ? -8.685 -5.580 24.073 1.00 81.81 68 VAL A CA 1
ATOM 520 C C . VAL A 1 68 ? -9.140 -4.170 23.685 1.00 81.81 68 VAL A C 1
ATOM 522 O O . VAL A 1 68 ? -8.840 -3.205 24.387 1.00 81.81 68 VAL A O 1
ATOM 525 N N . ALA A 1 69 ? -9.859 -4.046 22.566 1.00 77.88 69 ALA A N 1
ATOM 526 C CA . ALA A 1 69 ? -10.428 -2.784 22.107 1.00 77.88 69 ALA A CA 1
ATOM 527 C C . ALA A 1 69 ? -11.614 -2.332 22.977 1.00 77.88 69 ALA A C 1
ATOM 529 O O . ALA A 1 69 ? -11.788 -1.132 23.188 1.00 77.88 69 ALA A O 1
ATOM 530 N N . ARG A 1 70 ? -12.408 -3.276 23.504 1.00 77.19 70 ARG A N 1
ATOM 531 C CA . ARG A 1 70 ? -13.497 -3.009 24.456 1.00 77.19 70 ARG A CA 1
ATOM 532 C C . ARG A 1 70 ? -12.935 -2.772 25.856 1.00 77.19 70 ARG A C 1
ATOM 534 O O . ARG A 1 70 ? -12.323 -3.664 26.435 1.00 77.19 70 ARG A O 1
ATOM 541 N N . ASP A 1 71 ? -13.177 -1.589 26.415 1.00 69.19 71 ASP A N 1
ATOM 542 C CA . ASP A 1 71 ? -13.011 -1.402 27.854 1.00 69.19 71 ASP A CA 1
ATOM 543 C C . ASP A 1 71 ? -14.126 -2.157 28.600 1.00 69.19 71 ASP A C 1
ATOM 545 O O . ASP A 1 71 ? -15.226 -2.345 28.076 1.00 69.19 71 ASP A O 1
ATOM 549 N N . THR A 1 72 ? -13.843 -2.625 29.814 1.00 63.78 72 THR A N 1
ATOM 550 C CA . THR A 1 72 ? -14.727 -3.547 30.550 1.00 63.78 72 THR A CA 1
ATOM 551 C C . THR A 1 72 ? -16.089 -2.909 30.850 1.00 63.78 72 THR A C 1
ATOM 553 O O . THR A 1 72 ? -17.102 -3.609 30.835 1.00 63.78 72 THR A O 1
ATOM 556 N N . ASP A 1 73 ? -16.113 -1.582 31.022 1.00 60.50 73 ASP A N 1
ATOM 557 C CA . ASP A 1 73 ? -17.309 -0.769 31.279 1.00 60.50 73 ASP A CA 1
ATOM 558 C C . ASP A 1 73 ? -17.298 0.580 30.510 1.00 60.50 73 ASP A C 1
ATOM 560 O O . ASP A 1 73 ? -18.014 1.513 30.875 1.00 60.50 73 ASP A O 1
ATOM 564 N N . GLY A 1 74 ? -16.486 0.701 29.448 1.00 67.19 74 GLY A N 1
ATOM 565 C CA . GLY A 1 74 ? -16.267 1.951 28.699 1.00 67.19 74 GLY A CA 1
ATOM 566 C C . GLY A 1 74 ? -16.429 1.819 27.174 1.00 67.19 74 GLY A C 1
ATOM 567 O O . GLY A 1 74 ? -16.662 0.717 26.669 1.00 67.19 74 GLY A O 1
ATOM 568 N N . PRO A 1 75 ? -16.330 2.935 26.421 1.00 71.94 75 PRO A N 1
ATOM 569 C CA . PRO A 1 75 ? -16.409 2.919 24.958 1.00 71.94 75 PRO A CA 1
ATOM 570 C C . PRO A 1 75 ? -15.251 2.120 24.339 1.00 71.94 75 PRO A C 1
ATOM 572 O O . PRO A 1 75 ? -14.185 1.975 24.944 1.00 71.94 75 PRO A O 1
ATOM 575 N N . ILE A 1 76 ? -15.446 1.605 23.117 1.00 76.81 76 ILE A N 1
ATOM 576 C CA . ILE A 1 76 ? -14.350 0.978 22.367 1.00 76.81 76 ILE A CA 1
ATOM 577 C C . ILE A 1 76 ? -13.261 2.019 22.101 1.00 76.81 76 ILE A C 1
ATOM 579 O O . ILE A 1 76 ? -13.540 3.127 21.644 1.00 76.81 76 ILE A O 1
ATOM 583 N N . LYS A 1 77 ? -12.005 1.651 22.373 1.00 80.50 77 LYS A N 1
ATOM 584 C CA . LYS A 1 77 ? -10.847 2.481 22.030 1.00 80.50 77 LYS A CA 1
ATOM 585 C C . LYS A 1 77 ? -10.782 2.660 20.510 1.00 80.50 77 LYS A C 1
ATOM 587 O O . LYS A 1 77 ? -10.784 1.638 19.816 1.00 80.50 77 LYS A O 1
ATOM 592 N N . PRO A 1 78 ? -10.658 3.898 19.996 1.00 77.38 78 PRO A N 1
ATOM 593 C CA . PRO A 1 78 ? -10.558 4.139 18.563 1.00 77.38 78 PRO A CA 1
ATOM 594 C C . PRO A 1 78 ? -9.447 3.314 17.916 1.00 77.38 78 PRO A C 1
ATOM 596 O O . PRO A 1 78 ? -8.377 3.109 18.499 1.00 77.38 78 PRO A O 1
ATOM 599 N N . CYS A 1 79 ? -9.708 2.827 16.709 1.00 75.25 79 CYS A N 1
ATOM 600 C CA . CYS A 1 79 ? -8.709 2.174 15.888 1.00 75.25 79 CYS A CA 1
ATOM 601 C C . CYS A 1 79 ? -7.604 3.178 15.571 1.00 75.25 79 CYS A C 1
ATOM 603 O O . CYS A 1 79 ? -7.856 4.261 15.051 1.00 75.25 79 CYS A O 1
ATOM 605 N N . THR A 1 80 ? -6.361 2.805 15.854 1.00 74.50 80 THR A N 1
ATOM 606 C CA . THR A 1 80 ? -5.191 3.634 15.537 1.00 74.50 80 THR A CA 1
ATOM 607 C C . THR A 1 80 ? -4.731 3.463 14.085 1.00 74.50 80 THR A C 1
ATOM 609 O O . THR A 1 80 ? -3.626 3.874 13.744 1.00 74.50 80 THR A O 1
ATOM 612 N N . GLY A 1 81 ? -5.520 2.785 13.243 1.00 73.44 81 GLY A N 1
ATOM 613 C CA . GLY A 1 81 ? -5.093 2.347 11.916 1.00 73.44 81 GLY A CA 1
ATOM 614 C C . GLY A 1 81 ? -3.957 1.322 11.980 1.00 73.44 81 GLY A C 1
ATOM 615 O O . GLY A 1 81 ? -3.685 0.723 13.023 1.00 73.44 81 GLY A O 1
ATOM 616 N N . LEU A 1 82 ? -3.286 1.090 10.851 1.00 74.69 82 LEU A N 1
ATOM 617 C CA . LEU A 1 82 ? -2.157 0.160 10.767 1.00 74.69 82 LEU A CA 1
ATOM 618 C C . LEU A 1 82 ? -1.079 0.509 11.807 1.00 74.69 82 LEU A C 1
ATOM 620 O O . LEU A 1 82 ? -0.661 1.656 11.911 1.00 74.69 82 LEU A O 1
ATOM 624 N N . VAL A 1 83 ? -0.595 -0.493 12.553 1.00 72.25 83 VAL A N 1
ATOM 625 C CA . VAL A 1 83 ? 0.341 -0.312 13.689 1.00 72.25 83 VAL A CA 1
ATOM 626 C C . VAL A 1 83 ? 1.565 0.539 13.325 1.00 72.25 83 VAL A C 1
ATOM 628 O O . VAL A 1 83 ? 2.034 1.330 14.138 1.00 72.25 83 VAL A O 1
ATOM 631 N N . GLY A 1 84 ? 2.077 0.401 12.098 1.00 77.00 84 GLY A N 1
ATOM 632 C CA . GLY A 1 84 ? 3.236 1.156 11.626 1.00 77.00 84 GLY A CA 1
ATOM 633 C C . GLY A 1 84 ? 2.952 2.596 11.197 1.00 77.00 84 GLY A C 1
ATOM 634 O O . GLY A 1 84 ? 3.893 3.318 10.905 1.00 77.00 84 GLY A O 1
ATOM 635 N N . TYR A 1 85 ? 1.692 3.026 11.133 1.00 81.94 85 TYR A N 1
ATOM 636 C CA . TYR A 1 85 ? 1.307 4.346 10.619 1.00 81.94 85 TYR A CA 1
ATOM 637 C C . TYR A 1 85 ? 1.219 5.414 11.717 1.00 81.94 85 TYR A C 1
ATOM 639 O O . TYR A 1 85 ? 0.795 6.532 11.455 1.00 81.94 85 TYR A O 1
ATOM 647 N N . GLY A 1 86 ? 1.589 5.085 12.959 1.00 75.81 86 GLY A N 1
ATOM 648 C CA . GLY A 1 86 ? 1.704 6.075 14.034 1.00 75.81 86 GLY A CA 1
ATOM 649 C C . GLY A 1 86 ? 0.387 6.738 14.455 1.00 75.81 86 GLY A C 1
ATOM 650 O O . GLY A 1 86 ? 0.428 7.772 15.112 1.00 75.81 86 GLY A O 1
ATOM 651 N N . GLY A 1 87 ? -0.767 6.154 14.110 1.00 72.88 87 GLY A N 1
ATOM 652 C CA . GLY A 1 87 ? -2.083 6.751 14.360 1.00 72.88 87 GLY A CA 1
ATOM 653 C C . GLY A 1 87 ? -2.686 7.484 13.161 1.00 72.88 87 GLY A C 1
ATOM 654 O O . GLY A 1 87 ? -3.815 7.960 13.267 1.00 72.88 87 GLY A O 1
ATOM 655 N N . ASP A 1 88 ? -1.983 7.559 12.026 1.00 79.50 88 ASP A N 1
ATOM 656 C CA . ASP A 1 88 ? -2.497 8.231 10.834 1.00 79.50 88 ASP A CA 1
ATOM 657 C C . ASP A 1 88 ? -3.710 7.496 10.243 1.00 79.50 88 ASP A C 1
ATOM 659 O O . ASP A 1 88 ? -3.671 6.308 9.894 1.00 79.50 88 ASP A O 1
ATOM 663 N N . THR A 1 89 ? -4.796 8.242 10.058 1.00 76.69 89 THR A N 1
ATOM 664 C CA . THR A 1 89 ? -6.016 7.783 9.377 1.00 76.69 89 THR A CA 1
ATOM 665 C C . THR A 1 89 ? -5.991 8.089 7.880 1.00 76.69 89 THR A C 1
ATOM 667 O O . THR A 1 89 ? -6.646 7.402 7.098 1.00 76.69 89 THR A O 1
ATOM 670 N N . GLU A 1 90 ? -5.185 9.064 7.456 1.00 83.94 90 GLU A N 1
ATOM 671 C CA . GLU A 1 90 ? -4.966 9.373 6.046 1.00 83.94 90 GLU A CA 1
ATOM 672 C C . GLU A 1 90 ? -4.072 8.331 5.362 1.00 83.94 90 GLU A C 1
ATOM 674 O O . GLU A 1 90 ? -3.307 7.598 5.998 1.00 83.94 90 GLU A O 1
ATOM 679 N N . ARG A 1 91 ? -4.177 8.251 4.032 1.00 88.19 91 ARG A N 1
ATOM 680 C CA . ARG A 1 91 ? -3.401 7.326 3.199 1.00 88.19 91 ARG A CA 1
ATOM 681 C C . ARG A 1 91 ? -2.693 8.083 2.093 1.00 88.19 91 ARG A C 1
ATOM 683 O O . ARG A 1 91 ? -3.259 8.979 1.475 1.00 88.19 91 ARG A O 1
ATOM 690 N N . VAL A 1 92 ? -1.468 7.676 1.817 1.00 95.44 92 VAL A N 1
ATOM 691 C CA . VAL A 1 92 ? -0.695 8.098 0.647 1.00 95.44 92 VAL A CA 1
ATOM 692 C C . VAL A 1 92 ? -0.222 6.858 -0.085 1.00 95.44 92 VAL A C 1
ATOM 694 O O . VAL A 1 92 ? -0.125 5.781 0.507 1.00 95.44 92 VAL A O 1
ATOM 697 N N . TYR A 1 93 ? 0.074 7.003 -1.371 1.00 97.81 93 TYR A N 1
ATOM 698 C CA . TYR A 1 93 ? 0.533 5.883 -2.179 1.00 97.81 93 TYR A CA 1
ATOM 699 C C . TYR A 1 93 ? 1.891 6.187 -2.797 1.00 97.81 93 TYR A C 1
ATOM 701 O O . TYR A 1 93 ? 2.211 7.334 -3.098 1.00 97.81 93 TYR A O 1
ATOM 709 N N . LEU A 1 94 ? 2.686 5.145 -2.987 1.00 98.38 94 LEU A N 1
ATOM 710 C CA . LEU A 1 94 ? 3.900 5.159 -3.785 1.00 98.38 94 LEU A CA 1
ATOM 711 C C . LEU A 1 94 ? 3.665 4.279 -5.005 1.00 98.38 94 LEU A C 1
ATOM 713 O O . LEU A 1 94 ? 3.230 3.136 -4.862 1.00 98.38 94 LEU A O 1
ATOM 717 N N . LEU A 1 95 ? 3.961 4.798 -6.188 1.00 98.25 95 LEU A N 1
ATOM 718 C CA . LEU A 1 95 ? 4.006 4.027 -7.419 1.00 98.25 95 LEU A CA 1
ATOM 719 C C . LEU A 1 95 ? 5.469 3.713 -7.723 1.00 98.25 95 LEU A C 1
ATOM 721 O O . LEU A 1 95 ? 6.254 4.598 -8.055 1.00 98.25 95 LEU A O 1
ATOM 725 N N . LEU A 1 96 ? 5.843 2.452 -7.542 1.00 97.81 96 LEU A N 1
ATOM 726 C CA . LEU A 1 96 ? 7.200 1.969 -7.758 1.00 97.81 96 LEU A CA 1
ATOM 727 C C . LEU A 1 96 ? 7.309 1.446 -9.186 1.00 97.81 96 LEU A C 1
ATOM 729 O O . LEU A 1 96 ? 6.581 0.519 -9.540 1.00 97.81 96 LEU A O 1
ATOM 733 N N . THR A 1 97 ? 8.221 1.993 -9.984 1.00 97.44 97 THR A N 1
ATOM 734 C CA . THR A 1 97 ? 8.490 1.486 -11.335 1.00 97.44 97 THR A CA 1
ATOM 735 C C . THR A 1 97 ? 9.655 0.508 -11.283 1.00 97.44 97 THR A C 1
ATOM 737 O O . THR A 1 97 ? 10.779 0.880 -10.933 1.00 97.44 97 THR A O 1
ATOM 740 N N . GLU A 1 98 ? 9.387 -0.750 -11.624 1.00 95.75 98 GLU A N 1
ATOM 741 C CA . GLU A 1 98 ? 10.394 -1.803 -11.716 1.00 95.75 98 GLU A CA 1
ATOM 742 C C . GLU A 1 98 ? 11.438 -1.464 -12.780 1.00 95.75 98 GLU A C 1
ATOM 744 O O . GLU A 1 98 ? 11.153 -0.828 -13.796 1.00 95.75 98 GLU A O 1
ATOM 749 N N . ASN A 1 99 ? 12.681 -1.864 -12.535 1.00 95.06 99 ASN A N 1
ATOM 750 C CA . ASN A 1 99 ? 13.747 -1.670 -13.499 1.00 95.06 99 ASN A CA 1
ATOM 751 C C . ASN A 1 99 ? 13.574 -2.621 -14.703 1.00 95.06 99 ASN A C 1
ATOM 753 O O . ASN A 1 99 ? 13.729 -3.831 -14.536 1.00 95.06 99 ASN A O 1
ATOM 757 N N . PRO A 1 100 ? 13.322 -2.107 -15.925 1.00 92.62 100 PRO A N 1
ATOM 758 C CA . PRO A 1 100 ? 13.074 -2.942 -17.099 1.00 92.62 100 PRO A CA 1
ATOM 759 C C . PRO A 1 100 ? 14.330 -3.671 -17.599 1.00 92.62 100 PRO A C 1
ATOM 761 O O . PRO A 1 100 ? 14.222 -4.549 -18.447 1.00 92.62 100 PRO A O 1
ATOM 764 N N . 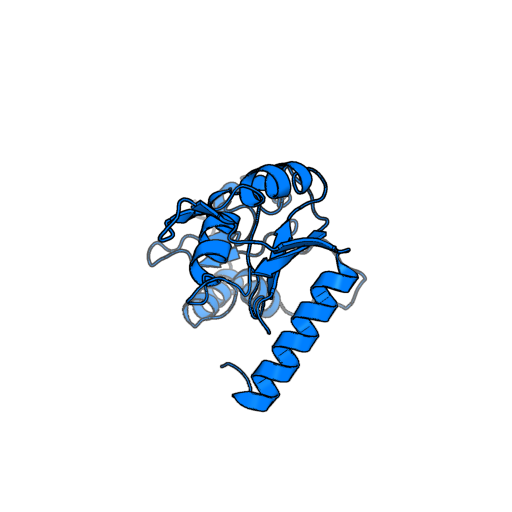ALA A 1 101 ? 15.521 -3.321 -17.095 1.00 92.12 101 ALA A N 1
ATOM 765 C CA . ALA A 1 101 ? 16.759 -4.043 -17.387 1.00 92.12 101 ALA A CA 1
ATOM 766 C C . ALA A 1 101 ? 16.882 -5.366 -16.605 1.00 92.12 101 ALA A C 1
ATOM 768 O O . ALA A 1 101 ? 17.815 -6.134 -16.842 1.00 92.12 101 ALA A O 1
ATOM 769 N N . LEU A 1 102 ? 15.978 -5.633 -15.655 1.00 89.69 102 LEU A N 1
ATOM 770 C CA . LEU A 1 102 ? 15.956 -6.893 -14.922 1.00 89.69 102 LEU A CA 1
ATOM 771 C C . LEU A 1 102 ? 15.489 -8.039 -15.835 1.00 89.69 102 LEU A C 1
ATOM 773 O O . LEU A 1 102 ? 14.549 -7.867 -16.609 1.00 89.69 102 LEU A O 1
ATOM 777 N N . PRO A 1 103 ? 16.095 -9.234 -15.725 1.00 86.56 103 PRO A N 1
ATOM 778 C CA . PRO A 1 103 ? 15.780 -10.361 -16.607 1.00 86.56 103 PRO A CA 1
ATOM 779 C C . PRO A 1 103 ? 14.404 -10.992 -16.339 1.00 86.56 103 PRO A C 1
ATOM 781 O O . PRO A 1 103 ? 13.874 -11.699 -17.193 1.00 86.56 103 PRO A O 1
ATOM 784 N N . TYR A 1 104 ? 13.830 -10.754 -15.158 1.00 87.12 104 TYR A N 1
ATOM 785 C CA . TYR A 1 104 ? 12.528 -11.262 -14.726 1.00 87.12 104 TYR A CA 1
ATOM 786 C C . TYR A 1 104 ? 11.824 -10.197 -13.888 1.00 87.12 104 TYR A C 1
ATOM 788 O O . TYR A 1 104 ? 12.478 -9.291 -13.372 1.00 87.12 104 TYR A O 1
ATOM 796 N N . SER A 1 105 ? 10.511 -10.338 -13.694 1.00 88.69 105 SER A N 1
ATOM 797 C CA . SER A 1 105 ? 9.796 -9.472 -12.756 1.00 88.69 105 SER A CA 1
ATOM 798 C C . SER A 1 105 ? 10.117 -9.841 -11.306 1.00 88.69 105 SER A C 1
ATOM 800 O O . SER A 1 105 ? 10.065 -11.004 -10.905 1.00 88.69 105 SER A O 1
ATOM 802 N N . TYR A 1 106 ? 10.393 -8.817 -10.510 1.00 91.62 106 TYR A N 1
ATOM 803 C CA . TYR A 1 106 ? 10.627 -8.831 -9.071 1.00 91.62 106 TYR A CA 1
ATOM 804 C C . TYR A 1 106 ? 9.436 -8.260 -8.287 1.00 91.62 106 TYR A C 1
ATOM 806 O O . TYR A 1 106 ? 9.560 -8.009 -7.087 1.00 91.62 106 TYR A O 1
ATOM 814 N N . SER A 1 107 ? 8.264 -8.115 -8.910 1.00 89.38 107 SER A N 1
ATOM 815 C CA . SER A 1 107 ? 7.025 -7.619 -8.287 1.00 89.38 107 SER A CA 1
ATOM 816 C C . SER A 1 107 ? 6.718 -8.233 -6.914 1.00 89.38 107 SER A C 1
ATOM 818 O O . SER A 1 107 ? 6.459 -7.511 -5.951 1.00 89.38 107 SER A O 1
ATOM 820 N N . SER A 1 108 ? 6.815 -9.559 -6.778 1.00 89.50 108 SER A N 1
ATOM 821 C CA . SER A 1 108 ? 6.601 -10.274 -5.509 1.00 89.50 108 SER A CA 1
ATOM 822 C C . SER A 1 108 ? 7.659 -9.943 -4.452 1.00 89.50 108 SER A C 1
ATOM 824 O O . SER A 1 108 ? 7.344 -9.819 -3.265 1.00 89.50 108 SER A O 1
ATOM 826 N N . THR A 1 109 ? 8.911 -9.754 -4.875 1.00 91.44 109 THR A N 1
ATOM 827 C CA . THR A 1 109 ? 10.015 -9.335 -4.005 1.00 91.44 109 THR A CA 1
ATOM 828 C C . THR A 1 109 ? 9.798 -7.903 -3.537 1.00 91.44 109 THR A C 1
ATOM 830 O O . THR A 1 109 ? 9.883 -7.646 -2.340 1.00 91.44 109 THR A O 1
ATOM 833 N N . LEU A 1 110 ? 9.460 -6.984 -4.443 1.00 93.81 110 LEU A N 1
ATOM 834 C CA . LEU A 1 110 ? 9.151 -5.591 -4.119 1.00 93.81 110 LEU A CA 1
ATOM 835 C C . LEU A 1 110 ? 7.976 -5.494 -3.142 1.00 93.81 110 LEU A C 1
ATOM 837 O O . LEU A 1 110 ? 8.096 -4.837 -2.108 1.00 93.81 110 LEU A O 1
ATOM 841 N N . ALA A 1 111 ? 6.885 -6.219 -3.404 1.00 91.56 111 ALA A N 1
ATOM 842 C CA . ALA A 1 111 ? 5.723 -6.268 -2.520 1.00 91.56 111 ALA A CA 1
ATOM 843 C C . ALA A 1 111 ? 6.085 -6.786 -1.126 1.00 91.56 111 ALA A C 1
ATOM 845 O O . ALA A 1 111 ? 5.718 -6.183 -0.114 1.00 91.56 111 ALA A O 1
ATOM 846 N N . THR A 1 112 ? 6.861 -7.870 -1.071 1.00 91.44 112 THR A N 1
ATOM 847 C CA . THR A 1 112 ? 7.327 -8.456 0.187 1.00 91.44 112 THR A CA 1
ATOM 848 C C . THR A 1 112 ? 8.212 -7.477 0.950 1.00 91.44 112 THR A C 1
ATOM 850 O O . THR A 1 112 ? 7.979 -7.245 2.133 1.00 91.44 112 THR A O 1
ATOM 853 N N . ARG A 1 113 ? 9.194 -6.853 0.287 1.00 93.31 113 ARG A N 1
ATOM 854 C CA . ARG A 1 113 ? 10.113 -5.889 0.907 1.00 93.31 113 ARG A CA 1
ATOM 855 C C . ARG A 1 113 ? 9.378 -4.660 1.428 1.00 93.31 113 ARG A C 1
ATOM 857 O O . ARG A 1 113 ? 9.636 -4.266 2.562 1.00 93.31 113 ARG A O 1
ATOM 864 N N . ALA A 1 114 ? 8.432 -4.120 0.659 1.00 92.38 114 ALA A N 1
ATOM 865 C CA . ALA A 1 114 ? 7.577 -3.020 1.093 1.00 92.38 114 ALA A CA 1
ATOM 866 C C . ALA A 1 114 ? 6.766 -3.399 2.345 1.00 92.38 114 ALA A C 1
ATOM 868 O O . ALA A 1 114 ? 6.794 -2.665 3.333 1.00 92.38 114 ALA A O 1
ATOM 869 N N . CYS A 1 115 ? 6.126 -4.574 2.356 1.00 87.62 115 CYS A N 1
ATOM 870 C CA . CYS A 1 115 ? 5.346 -5.049 3.504 1.00 87.62 115 CYS A CA 1
ATOM 871 C C . CYS A 1 115 ? 6.212 -5.347 4.740 1.00 87.62 115 CYS A C 1
ATOM 873 O O . CYS A 1 115 ? 5.828 -5.025 5.863 1.00 87.62 115 CYS A O 1
ATOM 875 N N . SER A 1 116 ? 7.406 -5.922 4.558 1.00 87.81 116 SER A N 1
ATOM 876 C CA . SER A 1 116 ? 8.333 -6.240 5.656 1.00 87.81 116 SER A CA 1
ATOM 877 C C . SER A 1 116 ? 8.863 -5.006 6.388 1.00 87.81 116 SER A C 1
ATOM 879 O O . SER A 1 116 ? 9.392 -5.142 7.488 1.00 87.81 116 SER A O 1
ATOM 881 N N . THR A 1 117 ? 8.717 -3.803 5.824 1.00 89.56 117 THR A N 1
ATOM 882 C CA . THR A 1 117 ? 9.062 -2.567 6.542 1.00 89.56 117 THR A CA 1
ATOM 883 C C . THR A 1 117 ? 8.145 -2.295 7.737 1.00 89.56 117 THR A C 1
ATOM 885 O O . THR A 1 117 ? 8.529 -1.529 8.621 1.00 89.56 117 THR A O 1
ATOM 888 N N . GLY A 1 118 ? 6.940 -2.882 7.752 1.00 87.25 118 GLY A N 1
ATOM 889 C CA . GLY A 1 118 ? 5.885 -2.610 8.730 1.00 87.25 118 GLY A CA 1
ATOM 890 C C . GLY A 1 118 ? 5.142 -1.286 8.513 1.00 87.25 118 GLY A C 1
ATOM 891 O O . GLY A 1 118 ? 4.133 -1.057 9.171 1.00 87.25 118 GLY A O 1
ATOM 892 N N . ILE A 1 119 ? 5.607 -0.441 7.586 1.00 92.25 119 ILE A N 1
ATOM 893 C CA . ILE A 1 119 ? 5.088 0.912 7.308 1.00 92.25 119 ILE A CA 1
ATOM 894 C C . ILE A 1 119 ? 4.643 1.089 5.845 1.00 92.25 119 ILE A C 1
ATOM 896 O O . ILE A 1 119 ? 4.303 2.189 5.412 1.00 92.25 119 ILE A O 1
ATOM 900 N N . GLY A 1 120 ? 4.616 -0.006 5.085 1.00 91.50 120 GLY A N 1
ATOM 901 C CA . GLY A 1 120 ? 4.079 -0.089 3.733 1.00 91.50 120 GLY A CA 1
ATOM 902 C C . GLY A 1 120 ? 3.192 -1.323 3.582 1.00 91.50 120 GLY A C 1
ATOM 903 O O . GLY A 1 120 ? 3.409 -2.336 4.247 1.00 91.50 120 GLY A O 1
ATOM 904 N N . ARG A 1 121 ? 2.189 -1.247 2.710 1.00 90.62 121 ARG A N 1
ATOM 905 C CA . ARG A 1 121 ? 1.305 -2.367 2.364 1.00 90.62 121 ARG A CA 1
ATOM 906 C C . ARG A 1 121 ? 1.064 -2.381 0.864 1.00 90.62 121 ARG A C 1
ATOM 908 O O . ARG A 1 121 ? 0.962 -1.327 0.257 1.00 90.62 121 ARG A O 1
ATOM 915 N N . THR A 1 122 ? 0.905 -3.554 0.266 1.00 91.69 122 THR A N 1
ATOM 916 C CA . THR A 1 122 ? 0.420 -3.677 -1.113 1.00 91.69 122 THR A CA 1
ATOM 917 C C . THR A 1 122 ? -1.075 -4.018 -1.127 1.00 91.69 122 THR A C 1
ATOM 919 O O . THR A 1 122 ? -1.469 -5.100 -0.681 1.00 91.69 122 THR A O 1
ATOM 922 N N . PRO A 1 123 ? -1.950 -3.108 -1.596 1.00 88.62 123 PRO A N 1
ATOM 923 C CA . PRO A 1 123 ? -3.370 -3.409 -1.777 1.00 88.62 123 PRO A CA 1
ATOM 924 C C . PRO A 1 123 ? -3.606 -4.514 -2.823 1.00 88.62 123 PRO A C 1
ATOM 926 O O . PRO A 1 123 ? -2.711 -4.858 -3.600 1.00 88.62 123 PRO A O 1
ATOM 929 N N . ARG A 1 124 ? -4.827 -5.065 -2.891 1.00 86.69 124 ARG A N 1
ATOM 930 C CA . ARG A 1 124 ? -5.223 -5.914 -4.035 1.00 86.69 124 ARG A CA 1
ATOM 931 C C . ARG A 1 124 ? -5.179 -5.091 -5.324 1.00 86.69 124 ARG A C 1
ATOM 933 O O . ARG A 1 124 ? -5.472 -3.904 -5.290 1.00 86.69 124 ARG A O 1
ATOM 940 N N . PHE A 1 125 ? -4.841 -5.740 -6.440 1.00 90.75 125 PHE A N 1
ATOM 941 C CA . PHE A 1 125 ? -4.701 -5.093 -7.756 1.00 90.75 125 PHE A CA 1
ATOM 942 C C . PHE A 1 125 ? -3.652 -3.966 -7.769 1.00 90.75 125 PHE A C 1
ATOM 944 O O . PHE A 1 125 ? -3.756 -3.001 -8.516 1.00 90.75 125 PHE A O 1
ATOM 951 N N . SER A 1 126 ? -2.617 -4.084 -6.935 1.00 92.50 126 SER A N 1
ATOM 952 C CA . SER A 1 126 ? -1.532 -3.101 -6.831 1.00 92.50 126 SER A CA 1
ATOM 953 C C . SER A 1 126 ? -0.487 -3.202 -7.937 1.00 92.50 126 SER A C 1
ATOM 955 O O . SER A 1 126 ? 0.314 -2.286 -8.076 1.00 92.50 126 SER A O 1
ATOM 957 N N . TRP A 1 127 ? -0.456 -4.288 -8.707 1.00 94.62 127 TRP A N 1
ATOM 958 C CA . TRP A 1 127 ? 0.561 -4.507 -9.732 1.00 94.62 127 TRP A CA 1
ATOM 959 C C . TRP A 1 127 ? -0.030 -4.455 -11.134 1.00 94.62 127 TRP A C 1
ATOM 961 O O . TRP A 1 127 ? -1.006 -5.155 -11.411 1.00 94.62 127 TRP A O 1
ATOM 971 N N . ARG A 1 128 ? 0.601 -3.680 -12.019 1.00 94.50 128 ARG A N 1
ATOM 972 C CA . ARG A 1 128 ? 0.295 -3.649 -13.451 1.00 94.50 128 ARG A CA 1
ATOM 973 C C . ARG A 1 128 ? 1.454 -3.028 -14.235 1.00 94.50 128 ARG A C 1
ATOM 975 O O . ARG A 1 128 ? 2.052 -2.068 -13.765 1.00 94.50 128 ARG A O 1
ATOM 982 N N . ASP A 1 129 ? 1.754 -3.551 -15.426 1.00 93.19 129 ASP A N 1
ATOM 983 C CA . ASP A 1 129 ? 2.668 -2.930 -16.403 1.00 93.19 129 ASP A CA 1
ATOM 984 C C . ASP A 1 129 ? 4.042 -2.523 -15.825 1.00 93.19 129 ASP A C 1
ATOM 986 O O . ASP A 1 129 ? 4.550 -1.433 -16.084 1.00 93.19 129 ASP A O 1
ATOM 990 N N . GLY A 1 130 ? 4.643 -3.388 -14.998 1.00 94.88 130 GLY A N 1
ATOM 991 C CA . GLY A 1 130 ? 5.941 -3.118 -14.363 1.00 94.88 130 GLY A CA 1
ATOM 992 C C . GLY A 1 130 ? 5.881 -2.135 -13.189 1.00 94.88 130 GLY A C 1
ATOM 993 O O . GLY A 1 130 ? 6.923 -1.689 -12.714 1.00 94.88 130 GLY A O 1
ATOM 994 N N . LYS A 1 131 ? 4.683 -1.771 -12.720 1.00 97.12 131 LYS A N 1
ATOM 995 C CA . LYS A 1 131 ? 4.486 -0.817 -11.629 1.00 97.12 131 LYS A CA 1
ATOM 996 C C . LYS A 1 131 ? 3.779 -1.453 -10.443 1.00 97.12 131 LYS A C 1
ATOM 998 O O . LYS A 1 131 ? 2.749 -2.108 -10.604 1.00 97.12 131 LYS A O 1
ATOM 1003 N N . LEU A 1 132 ? 4.315 -1.214 -9.247 1.00 97.50 132 LEU A N 1
ATOM 1004 C CA . LEU A 1 132 ? 3.742 -1.646 -7.975 1.00 97.50 132 LEU A CA 1
ATOM 1005 C C . LEU A 1 132 ? 3.226 -0.450 -7.182 1.00 97.50 132 LEU A C 1
ATOM 1007 O O . LEU A 1 132 ? 3.988 0.459 -6.864 1.00 97.50 132 LEU A O 1
ATOM 1011 N N . LEU A 1 133 ? 1.964 -0.493 -6.776 1.00 97.69 133 LEU A N 1
ATOM 1012 C CA . LEU A 1 133 ? 1.383 0.467 -5.855 1.00 97.69 133 LEU A CA 1
ATOM 1013 C C . LEU A 1 133 ? 1.555 0.003 -4.402 1.00 97.69 133 LEU A C 1
ATOM 1015 O O . LEU A 1 133 ? 1.134 -1.092 -4.022 1.00 97.69 133 LEU A O 1
ATOM 1019 N N . VAL A 1 134 ? 2.136 0.865 -3.574 1.00 96.81 134 VAL A N 1
ATOM 1020 C CA . VAL A 1 134 ? 2.314 0.646 -2.137 1.00 96.81 134 VAL A CA 1
ATOM 1021 C C . VAL A 1 134 ? 1.564 1.726 -1.369 1.00 96.81 134 VAL A C 1
ATOM 1023 O O . VAL A 1 134 ? 1.760 2.910 -1.605 1.00 96.81 134 VAL A O 1
ATOM 1026 N N . GLU A 1 135 ? 0.710 1.321 -0.440 1.00 95.44 135 GLU A N 1
ATOM 1027 C CA . GLU A 1 135 ? 0.024 2.195 0.508 1.00 95.44 135 GLU A CA 1
ATOM 1028 C C . GLU A 1 135 ? 0.912 2.467 1.729 1.00 95.44 135 GLU A C 1
ATOM 1030 O O . GLU A 1 135 ? 1.570 1.561 2.256 1.00 95.44 135 GLU A O 1
ATOM 1035 N N . SER A 1 136 ? 0.912 3.715 2.189 1.00 95.06 136 SER A N 1
ATOM 1036 C CA . SER A 1 136 ? 1.571 4.173 3.412 1.00 95.06 136 SER A CA 1
ATOM 1037 C C . SER A 1 136 ? 0.760 5.294 4.075 1.00 95.06 136 SER A C 1
ATOM 1039 O O . SER A 1 136 ? -0.347 5.632 3.644 1.00 95.06 136 SER A O 1
ATOM 1041 N N . ALA A 1 137 ? 1.326 5.884 5.121 1.00 92.50 137 ALA A N 1
ATOM 1042 C CA . ALA A 1 137 ? 0.773 7.024 5.835 1.00 92.50 137 ALA A CA 1
ATOM 1043 C C . ALA A 1 137 ? 1.679 8.259 5.710 1.00 92.50 137 ALA A C 1
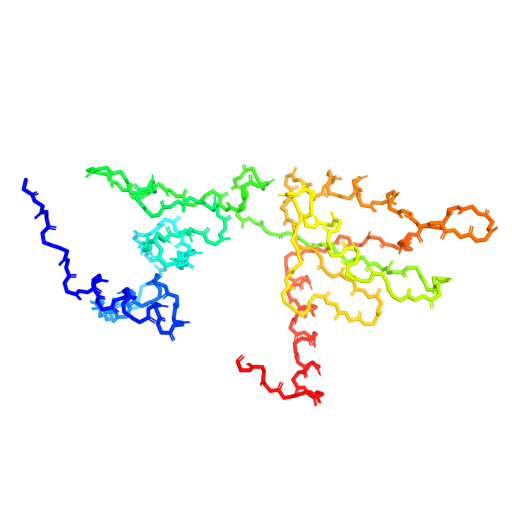ATOM 1045 O O . ALA A 1 137 ? 2.900 8.106 5.582 1.00 92.50 137 ALA A O 1
ATOM 1046 N N . PRO A 1 138 ? 1.114 9.482 5.757 1.00 92.56 138 PRO A N 1
ATOM 1047 C CA . PRO A 1 138 ? 1.882 10.718 5.621 1.00 92.56 138 PRO A CA 1
ATOM 1048 C C . PRO A 1 138 ? 3.087 10.824 6.562 1.00 92.56 138 PRO A C 1
ATOM 1050 O O . PRO A 1 138 ? 4.135 11.289 6.121 1.00 92.56 138 PRO A O 1
ATOM 1053 N N . SER A 1 139 ? 2.968 10.376 7.816 1.00 91.62 139 SER A N 1
ATOM 1054 C CA . SER A 1 139 ? 4.040 10.489 8.817 1.00 91.62 139 SER A CA 1
ATOM 1055 C C . SER A 1 139 ? 5.232 9.553 8.588 1.00 91.62 139 SER A C 1
ATOM 1057 O O . SER A 1 139 ? 6.318 9.819 9.101 1.00 91.62 139 SER A O 1
ATOM 1059 N N . VAL A 1 140 ? 5.058 8.466 7.827 1.00 93.75 140 VAL A N 1
ATOM 1060 C CA . VAL A 1 140 ? 6.071 7.402 7.668 1.00 93.75 140 VAL A CA 1
ATOM 1061 C C . VAL A 1 140 ? 6.475 7.132 6.220 1.00 93.75 140 VAL A C 1
ATOM 1063 O O . VAL A 1 140 ? 7.414 6.373 5.980 1.00 93.75 140 VAL A O 1
ATOM 1066 N N . VAL A 1 141 ? 5.809 7.751 5.244 1.00 95.81 141 VAL A N 1
ATOM 1067 C CA . VAL A 1 141 ? 6.058 7.498 3.818 1.00 95.81 141 VAL A CA 1
ATOM 1068 C C . VAL A 1 141 ? 7.489 7.830 3.393 1.00 95.81 141 VAL A C 1
ATOM 1070 O O . VAL A 1 141 ? 8.071 7.084 2.612 1.00 95.81 141 VAL A O 1
ATOM 1073 N N . ASP A 1 142 ? 8.098 8.881 3.941 1.00 97.12 142 ASP A N 1
ATOM 1074 C CA . ASP A 1 142 ? 9.475 9.248 3.589 1.00 97.12 142 ASP A CA 1
ATOM 1075 C C . ASP A 1 142 ? 10.483 8.208 4.120 1.00 97.12 142 ASP A C 1
ATOM 1077 O O . ASP A 1 142 ? 11.434 7.836 3.431 1.00 97.12 142 ASP A O 1
ATOM 1081 N N . GLU A 1 143 ? 10.230 7.641 5.306 1.00 96.25 143 GLU A N 1
ATOM 1082 C CA . GLU A 1 143 ? 11.020 6.524 5.842 1.00 96.25 143 GLU A CA 1
ATOM 1083 C C . GLU A 1 143 ? 10.798 5.236 5.037 1.00 96.25 143 GLU A C 1
ATOM 1085 O O . GLU A 1 143 ? 11.732 4.452 4.848 1.00 96.25 143 GLU A O 1
ATOM 1090 N N . LEU A 1 144 ? 9.583 5.010 4.525 1.00 96.38 144 LEU A N 1
ATOM 1091 C CA . LEU A 1 144 ? 9.317 3.903 3.611 1.00 96.38 144 LEU A CA 1
ATOM 1092 C C . LEU A 1 144 ? 10.133 4.055 2.320 1.00 96.38 144 LEU A C 1
ATOM 1094 O O . LEU A 1 144 ? 10.806 3.096 1.944 1.00 96.38 144 LEU A O 1
ATOM 1098 N N . ILE A 1 145 ? 10.120 5.238 1.689 1.00 97.50 145 ILE A N 1
ATOM 1099 C CA . ILE A 1 145 ? 10.908 5.541 0.478 1.00 97.50 145 ILE A CA 1
ATOM 1100 C C . ILE A 1 145 ? 12.383 5.216 0.725 1.00 97.50 145 ILE A C 1
ATOM 1102 O O . ILE A 1 145 ? 12.956 4.398 0.005 1.00 97.50 145 ILE A O 1
ATOM 1106 N N . ARG A 1 146 ? 12.964 5.753 1.804 1.00 96.75 146 ARG A N 1
ATOM 1107 C CA . ARG A 1 146 ? 14.370 5.531 2.173 1.00 96.75 146 ARG A CA 1
ATOM 1108 C C . ARG A 1 146 ? 14.734 4.047 2.328 1.00 96.75 146 ARG A C 1
ATOM 1110 O O . ARG A 1 146 ? 15.857 3.630 2.054 1.00 96.75 146 ARG A O 1
ATOM 1117 N N . ARG A 1 147 ? 13.802 3.213 2.803 1.00 94.88 147 ARG A N 1
ATOM 1118 C CA . ARG A 1 147 ? 14.033 1.765 2.965 1.00 94.88 147 ARG A CA 1
ATOM 1119 C C . ARG A 1 147 ? 13.959 0.994 1.652 1.00 94.88 147 ARG A C 1
ATOM 1121 O O . ARG A 1 147 ? 14.626 -0.033 1.534 1.00 94.88 147 ARG A O 1
ATOM 1128 N N . ILE A 1 148 ? 13.135 1.438 0.706 1.00 95.38 148 ILE A N 1
ATOM 1129 C CA . ILE A 1 148 ? 12.883 0.702 -0.540 1.00 95.38 148 ILE A CA 1
ATOM 1130 C C . ILE A 1 148 ? 13.718 1.208 -1.723 1.00 95.38 148 ILE A C 1
ATOM 1132 O O . ILE A 1 148 ? 13.966 0.439 -2.648 1.00 95.38 148 ILE A O 1
ATOM 1136 N N . GLU A 1 149 ? 14.199 2.453 -1.691 1.00 94.62 149 GLU A N 1
ATOM 1137 C CA . GLU A 1 149 ? 14.994 3.050 -2.776 1.00 94.62 149 GLU A CA 1
ATOM 1138 C C . GLU A 1 149 ? 16.336 2.341 -3.012 1.00 94.62 149 GLU A C 1
ATOM 1140 O O . GLU A 1 149 ? 16.847 2.319 -4.127 1.00 94.62 149 GLU A O 1
ATOM 1145 N N . HIS A 1 150 ? 16.892 1.707 -1.977 1.00 90.25 150 HIS A N 1
ATOM 1146 C CA . HIS A 1 150 ? 18.176 1.004 -2.044 1.00 90.25 150 HIS A CA 1
ATOM 1147 C C . HIS A 1 150 ? 18.045 -0.498 -2.321 1.00 90.25 150 HIS A C 1
ATOM 1149 O O . HIS A 1 150 ? 19.021 -1.243 -2.190 1.00 90.25 150 HIS A O 1
ATOM 1155 N N . LEU A 1 151 ? 16.849 -0.981 -2.663 1.00 93.38 151 LEU A N 1
ATOM 1156 C CA . LEU A 1 151 ? 16.664 -2.394 -2.962 1.00 93.38 151 LEU A CA 1
ATOM 1157 C C . LEU A 1 151 ? 17.401 -2.764 -4.249 1.00 93.38 151 LEU A C 1
ATOM 1159 O O . LEU A 1 151 ? 17.152 -2.213 -5.321 1.00 93.38 151 LEU A O 1
ATOM 1163 N N . THR A 1 152 ? 18.290 -3.746 -4.138 1.00 93.94 152 THR A N 1
ATOM 1164 C CA . THR A 1 152 ? 19.084 -4.256 -5.254 1.00 93.94 152 THR A CA 1
ATOM 1165 C C . THR A 1 152 ? 19.009 -5.776 -5.341 1.00 93.94 152 THR A C 1
ATOM 1167 O O . THR A 1 152 ? 18.683 -6.460 -4.368 1.00 93.94 152 THR A O 1
ATOM 1170 N N . THR A 1 153 ? 19.337 -6.310 -6.515 1.00 91.81 153 THR A N 1
ATOM 1171 C CA . THR A 1 153 ? 19.548 -7.743 -6.756 1.00 91.81 153 THR A CA 1
ATOM 1172 C C . THR A 1 153 ? 20.940 -7.979 -7.345 1.00 91.81 153 THR A C 1
ATOM 1174 O O . THR A 1 153 ? 21.440 -7.106 -8.061 1.00 91.81 153 THR A O 1
ATOM 1177 N N . PRO A 1 154 ? 21.581 -9.131 -7.073 1.00 91.31 154 PRO A N 1
ATOM 1178 C CA . PRO A 1 154 ? 22.794 -9.531 -7.778 1.00 91.31 154 PRO A CA 1
ATOM 1179 C C . PRO A 1 154 ? 22.585 -9.604 -9.298 1.00 91.31 154 PRO A C 1
ATOM 1181 O O . PRO A 1 154 ? 21.505 -9.977 -9.760 1.00 91.31 154 PRO A O 1
ATOM 1184 N N . ALA A 1 155 ? 23.631 -9.268 -10.047 1.00 86.75 155 ALA A N 1
ATOM 1185 C CA . ALA A 1 155 ? 23.723 -9.308 -11.503 1.00 86.75 155 ALA A CA 1
ATOM 1186 C C . ALA A 1 155 ? 25.160 -9.648 -11.942 1.00 86.75 155 ALA A C 1
ATOM 1188 O O . ALA A 1 155 ? 26.097 -9.526 -11.151 1.00 86.75 155 ALA A O 1
ATOM 1189 N N . ASP A 1 156 ? 25.349 -10.013 -13.214 1.00 80.81 156 ASP A N 1
ATOM 1190 C CA . ASP A 1 156 ? 26.631 -10.493 -13.767 1.00 80.81 156 ASP A CA 1
ATOM 1191 C C . ASP A 1 156 ? 27.819 -9.538 -13.539 1.00 80.81 156 ASP A C 1
ATOM 1193 O O . ASP A 1 156 ? 28.974 -9.964 -13.482 1.00 80.81 156 ASP A O 1
ATOM 1197 N N . HIS A 1 157 ? 27.547 -8.239 -13.378 1.00 81.94 157 HIS A N 1
ATOM 1198 C CA . HIS A 1 157 ? 28.556 -7.199 -13.153 1.00 81.94 157 H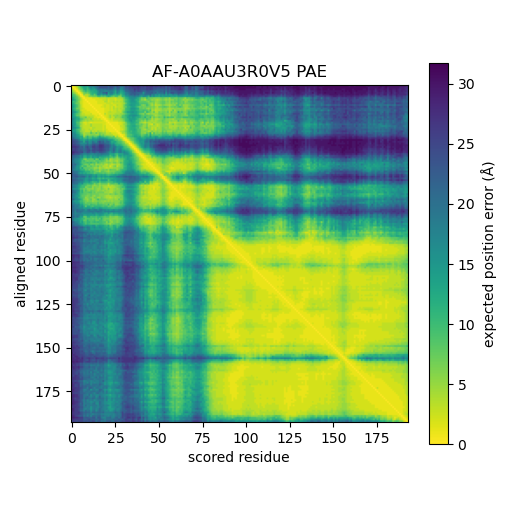IS A CA 1
ATOM 1199 C C . HIS A 1 157 ? 28.325 -6.386 -11.869 1.00 81.94 157 HIS A C 1
ATOM 1201 O O . HIS A 1 157 ? 28.746 -5.234 -11.781 1.00 81.94 157 HIS A O 1
ATOM 1207 N N . GLY A 1 158 ? 27.670 -6.972 -10.859 1.00 88.06 158 GLY A N 1
ATOM 1208 C CA . GLY A 1 158 ? 27.520 -6.364 -9.535 1.00 88.06 158 GLY A CA 1
ATOM 1209 C C . GLY A 1 158 ? 26.095 -6.430 -9.000 1.00 88.06 158 GLY A C 1
ATOM 1210 O O . GLY A 1 158 ? 25.491 -7.496 -8.948 1.00 88.06 158 GLY A O 1
ATOM 1211 N N .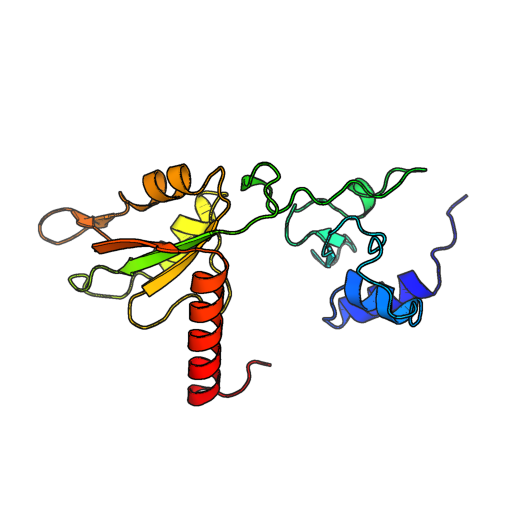 HIS A 1 159 ? 25.566 -5.288 -8.567 1.00 90.88 159 HIS A N 1
ATOM 1212 C CA . HIS A 1 159 ? 24.195 -5.159 -8.080 1.00 90.88 159 HIS A CA 1
ATOM 1213 C C . HIS A 1 159 ? 23.405 -4.228 -8.995 1.00 90.88 159 HIS A C 1
ATOM 1215 O O . HIS A 1 159 ? 23.873 -3.142 -9.333 1.00 90.88 159 HIS A O 1
ATOM 1221 N N . MET A 1 160 ? 22.196 -4.638 -9.370 1.00 92.06 160 MET A N 1
ATOM 1222 C CA . MET A 1 160 ? 21.251 -3.793 -10.097 1.00 92.06 160 MET A CA 1
ATOM 1223 C C . MET A 1 160 ? 20.155 -3.306 -9.161 1.00 92.06 160 MET A C 1
ATOM 1225 O O . MET A 1 160 ? 19.650 -4.075 -8.341 1.00 92.06 160 MET A O 1
ATOM 1229 N N . SER A 1 161 ? 19.766 -2.039 -9.310 1.00 94.69 161 SER A N 1
ATOM 1230 C CA . SER A 1 161 ? 18.580 -1.502 -8.640 1.00 94.69 161 SER A CA 1
ATOM 1231 C C . SER A 1 161 ? 17.336 -2.260 -9.087 1.00 94.69 161 SER A C 1
ATOM 1233 O O . SER A 1 161 ? 17.165 -2.517 -10.283 1.00 94.69 161 SER A O 1
ATOM 1235 N N . LEU A 1 162 ? 16.462 -2.578 -8.132 1.00 95.44 162 LEU A N 1
ATOM 1236 C CA . LEU A 1 162 ? 15.149 -3.139 -8.440 1.00 95.44 162 LEU A CA 1
ATOM 1237 C C . LEU A 1 162 ? 14.190 -2.098 -9.027 1.00 95.44 162 LEU A C 1
ATOM 1239 O O . LEU A 1 162 ? 13.238 -2.461 -9.713 1.00 95.44 162 LEU A O 1
ATOM 1243 N N . LEU A 1 163 ? 14.437 -0.815 -8.761 1.00 96.62 163 LEU A N 1
ATOM 1244 C CA . LEU A 1 163 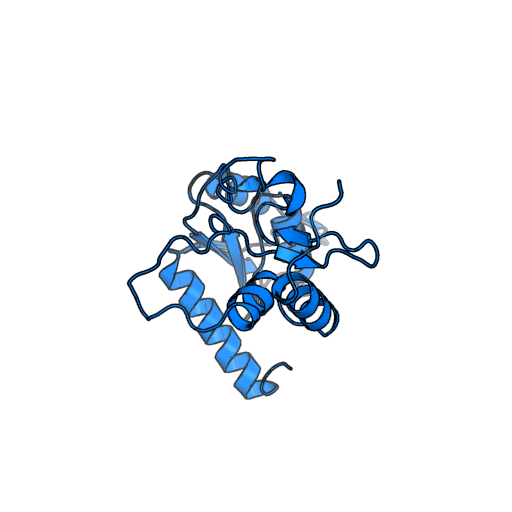? 13.545 0.287 -9.099 1.00 96.62 163 LEU A CA 1
ATOM 1245 C C . LEU A 1 163 ? 14.239 1.296 -10.015 1.00 96.62 163 LEU A C 1
ATOM 1247 O O . LEU A 1 163 ? 15.428 1.580 -9.856 1.00 96.62 163 LEU A O 1
ATOM 1251 N N . THR A 1 164 ? 13.476 1.858 -10.949 1.00 96.50 164 THR A N 1
ATOM 1252 C CA . THR A 1 164 ? 13.886 3.020 -11.757 1.00 96.50 164 THR A CA 1
ATOM 1253 C C . THR A 1 164 ? 13.267 4.321 -11.266 1.00 96.50 164 THR A C 1
ATOM 1255 O O . THR A 1 164 ? 13.919 5.358 -11.350 1.00 96.50 164 THR A O 1
ATOM 1258 N N . SER A 1 165 ? 12.045 4.280 -10.726 1.00 97.25 165 SER A N 1
ATOM 1259 C CA . SER A 1 165 ? 11.402 5.439 -10.101 1.00 97.25 165 SER A CA 1
ATOM 1260 C C . SER A 1 165 ? 10.555 5.049 -8.894 1.00 97.25 165 SER A C 1
ATOM 1262 O O . SER A 1 165 ? 10.100 3.907 -8.762 1.00 97.25 165 SER A O 1
ATOM 1264 N N . ILE A 1 166 ? 10.348 6.033 -8.021 1.00 97.94 166 ILE A N 1
ATOM 1265 C CA . ILE A 1 166 ? 9.399 5.998 -6.911 1.00 97.94 166 ILE A CA 1
ATOM 1266 C C . ILE A 1 166 ? 8.608 7.300 -6.979 1.00 97.94 166 ILE A C 1
ATOM 1268 O O . ILE A 1 166 ? 9.145 8.366 -6.686 1.00 97.94 166 ILE A O 1
ATOM 1272 N N . ASP A 1 167 ? 7.337 7.211 -7.352 1.00 98.06 167 ASP A N 1
ATOM 1273 C CA . ASP A 1 167 ? 6.469 8.375 -7.500 1.00 98.06 167 ASP A CA 1
ATOM 1274 C C . ASP A 1 167 ? 5.485 8.446 -6.327 1.00 98.06 167 ASP A C 1
ATOM 1276 O O . ASP A 1 167 ? 4.735 7.503 -6.069 1.00 98.06 167 ASP A O 1
ATOM 1280 N N . ARG A 1 168 ? 5.475 9.566 -5.594 1.00 97.81 168 ARG A N 1
ATOM 1281 C CA . ARG A 1 168 ? 4.515 9.789 -4.505 1.00 97.81 168 ARG A CA 1
ATOM 1282 C C . ARG A 1 168 ? 3.186 10.269 -5.076 1.00 97.81 168 ARG A C 1
ATOM 1284 O O . ARG A 1 168 ? 3.126 11.261 -5.796 1.00 97.81 168 ARG A O 1
ATOM 1291 N N . LEU A 1 169 ? 2.115 9.590 -4.695 1.00 98.00 169 LEU A N 1
ATOM 1292 C CA . LEU A 1 169 ? 0.750 9.871 -5.106 1.00 98.00 169 LEU A CA 1
ATOM 1293 C C . LEU A 1 169 ? -0.096 10.307 -3.910 1.00 98.00 169 LEU A C 1
ATOM 1295 O O . LEU A 1 169 ? 0.086 9.855 -2.773 1.00 98.00 169 LEU A O 1
ATOM 1299 N N . THR A 1 170 ? -1.076 11.162 -4.191 1.00 95.38 170 THR A N 1
ATOM 1300 C CA . THR A 1 170 ? -2.153 11.455 -3.245 1.00 95.38 170 THR A CA 1
ATOM 1301 C C . THR A 1 170 ? -3.027 10.218 -3.037 1.00 95.38 170 THR A C 1
ATOM 1303 O O . THR A 1 170 ? -3.011 9.273 -3.831 1.00 95.38 170 THR A O 1
ATOM 1306 N N . ALA A 1 171 ? -3.837 10.240 -1.976 1.00 91.75 171 ALA A N 1
ATOM 1307 C CA . ALA A 1 171 ? -4.810 9.188 -1.702 1.00 91.75 171 ALA A CA 1
ATOM 1308 C C . ALA A 1 171 ? -5.751 8.942 -2.898 1.00 91.75 171 ALA A C 1
ATOM 1310 O O . ALA A 1 171 ? -6.050 7.805 -3.247 1.00 91.75 171 ALA A O 1
ATOM 1311 N N . GLU A 1 172 ? -6.213 10.023 -3.529 1.00 94.06 172 GLU A N 1
ATOM 1312 C CA . GLU A 1 172 ? -7.123 9.982 -4.673 1.00 94.06 172 GLU A CA 1
ATOM 1313 C C . GLU A 1 172 ? -6.465 9.358 -5.905 1.00 94.06 172 GLU A C 1
ATOM 1315 O O . GLU A 1 172 ? -7.010 8.410 -6.468 1.00 94.06 172 GLU A O 1
ATOM 1320 N N . ALA A 1 173 ? -5.265 9.819 -6.268 1.00 96.94 173 ALA A N 1
ATOM 1321 C CA . ALA A 1 173 ? -4.540 9.297 -7.421 1.00 96.94 173 ALA A CA 1
ATOM 1322 C C . ALA A 1 173 ? -4.190 7.809 -7.253 1.00 96.94 173 ALA A C 1
ATOM 1324 O O . ALA A 1 173 ? -4.359 7.026 -8.184 1.00 96.94 173 ALA A O 1
ATOM 1325 N N . GLY A 1 174 ? -3.768 7.387 -6.057 1.00 95.81 174 GLY A N 1
ATOM 1326 C CA . GLY A 1 174 ? -3.501 5.972 -5.794 1.00 95.81 174 GLY A CA 1
ATOM 1327 C C . GLY A 1 174 ? -4.755 5.098 -5.892 1.00 95.81 174 GLY A C 1
ATOM 1328 O O . GLY A 1 174 ? -4.713 4.024 -6.490 1.00 95.81 174 GLY A O 1
ATOM 1329 N N . ARG A 1 175 ? -5.903 5.571 -5.387 1.00 93.44 175 ARG A N 1
ATOM 1330 C CA . ARG A 1 175 ? -7.183 4.859 -5.543 1.00 93.44 175 ARG A CA 1
ATOM 1331 C C . ARG A 1 175 ? -7.639 4.775 -6.999 1.00 93.44 175 ARG A C 1
ATOM 1333 O O . ARG A 1 175 ? -8.188 3.744 -7.379 1.00 93.44 175 ARG A O 1
ATOM 1340 N N . ALA A 1 176 ? -7.394 5.808 -7.805 1.00 96.19 176 ALA A N 1
ATOM 1341 C CA . ALA A 1 176 ? -7.684 5.773 -9.238 1.00 96.19 176 ALA A CA 1
ATOM 1342 C C . ALA A 1 176 ? -6.879 4.668 -9.942 1.00 96.19 176 ALA A C 1
ATOM 1344 O O . ALA A 1 176 ? -7.467 3.841 -10.634 1.00 96.19 176 ALA A O 1
ATOM 1345 N N . VAL A 1 177 ? -5.575 4.558 -9.656 1.00 96.81 177 VAL A N 1
ATOM 1346 C CA . VAL A 1 177 ? -4.727 3.469 -10.179 1.00 96.81 177 VAL A CA 1
ATOM 1347 C C . VAL A 1 177 ? -5.266 2.090 -9.778 1.00 96.81 177 VAL A C 1
ATOM 1349 O O . VAL A 1 177 ? -5.323 1.183 -10.606 1.00 96.81 177 VAL A O 1
ATOM 1352 N N . LEU A 1 178 ? -5.707 1.909 -8.527 1.00 92.38 178 LEU A N 1
ATOM 1353 C CA . LEU A 1 178 ? -6.309 0.639 -8.093 1.00 92.38 178 LEU A CA 1
ATOM 1354 C C . LEU A 1 178 ? -7.607 0.317 -8.842 1.00 92.38 178 LEU A C 1
ATOM 1356 O O . LEU A 1 178 ? -7.824 -0.838 -9.208 1.00 92.38 178 LEU A O 1
ATOM 1360 N N . ALA A 1 179 ? -8.462 1.316 -9.066 1.00 91.31 179 ALA A N 1
ATOM 1361 C CA . ALA A 1 179 ? -9.709 1.142 -9.803 1.00 91.31 179 ALA A CA 1
ATOM 1362 C C . ALA A 1 179 ? -9.452 0.772 -11.273 1.00 91.31 179 ALA A C 1
ATOM 1364 O O . ALA A 1 179 ? -10.099 -0.134 -11.794 1.00 91.31 179 ALA A O 1
ATOM 1365 N N . GLU A 1 180 ? -8.473 1.413 -11.916 1.00 95.75 180 GLU A N 1
ATOM 1366 C CA . GLU A 1 180 ? -8.037 1.088 -13.279 1.00 95.75 180 GLU A CA 1
ATOM 1367 C C . GLU A 1 180 ? -7.477 -0.336 -13.368 1.00 95.75 180 GLU A C 1
ATOM 1369 O O . GLU A 1 180 ? -7.884 -1.118 -14.232 1.00 95.75 180 GLU A O 1
ATOM 1374 N N . ASN A 1 181 ? -6.602 -0.712 -12.432 1.00 95.56 181 ASN A N 1
ATOM 1375 C CA . ASN A 1 181 ? -6.037 -2.057 -12.372 1.00 95.56 181 ASN A CA 1
ATOM 1376 C C . ASN A 1 181 ? -7.120 -3.118 -12.148 1.00 95.56 181 ASN A C 1
ATOM 1378 O O . ASN A 1 181 ? -7.089 -4.170 -12.786 1.00 95.56 181 ASN A O 1
ATOM 1382 N N . TYR A 1 182 ? -8.090 -2.843 -11.272 1.00 90.88 182 TYR A N 1
ATOM 1383 C CA . TYR A 1 182 ? -9.236 -3.719 -11.049 1.00 90.88 182 TYR A CA 1
ATOM 1384 C C . TYR A 1 182 ? -10.097 -3.861 -12.307 1.00 90.88 182 TYR A C 1
ATOM 1386 O O . TYR A 1 182 ? -10.385 -4.982 -12.716 1.00 90.88 182 TYR A O 1
ATOM 1394 N N . ALA A 1 183 ? -10.475 -2.753 -12.949 1.00 93.31 183 ALA A N 1
ATOM 1395 C CA . ALA A 1 183 ? -11.297 -2.779 -14.157 1.00 93.31 183 ALA A CA 1
ATOM 1396 C C . ALA A 1 183 ? -10.633 -3.596 -15.271 1.00 93.31 183 ALA A C 1
ATOM 1398 O O . ALA A 1 183 ? -11.285 -4.399 -15.936 1.00 93.31 183 ALA A O 1
ATOM 1399 N N . ALA A 1 184 ? -9.321 -3.444 -15.435 1.00 94.50 184 ALA A N 1
ATOM 1400 C CA . ALA A 1 184 ? -8.585 -4.210 -16.420 1.00 94.50 184 ALA A CA 1
ATOM 1401 C C . ALA A 1 184 ? -8.428 -5.690 -16.039 1.00 94.50 184 ALA A C 1
ATOM 1403 O O . ALA A 1 184 ? -8.548 -6.547 -16.911 1.00 94.50 184 ALA A O 1
ATOM 1404 N N . TYR A 1 185 ? -8.234 -6.006 -14.754 1.00 90.94 185 TYR A N 1
ATOM 1405 C CA . TYR A 1 185 ? -8.273 -7.389 -14.276 1.00 90.94 185 TYR A CA 1
ATOM 1406 C C . TYR A 1 185 ? -9.625 -8.041 -14.585 1.00 90.94 185 TYR A C 1
ATOM 1408 O O . TYR A 1 185 ? -9.666 -9.145 -15.116 1.00 90.94 185 TYR A O 1
ATOM 1416 N N . VAL A 1 186 ? -10.734 -7.352 -14.302 1.00 92.06 186 VAL A N 1
ATOM 1417 C CA . VAL A 1 186 ? -12.086 -7.856 -14.587 1.00 92.06 186 VAL A CA 1
ATOM 1418 C C . VAL A 1 186 ? -12.308 -8.042 -16.086 1.00 92.06 186 VAL A C 1
ATOM 1420 O O . VAL A 1 186 ? -12.911 -9.032 -16.490 1.00 92.06 186 VAL A O 1
ATOM 1423 N N . ALA A 1 187 ? -11.801 -7.134 -16.920 1.00 94.62 187 ALA A N 1
ATOM 1424 C CA . ALA A 1 187 ? -11.898 -7.269 -18.371 1.00 94.62 187 ALA A CA 1
ATOM 1425 C C . ALA A 1 187 ? -11.149 -8.506 -18.903 1.00 94.62 187 ALA A C 1
ATOM 1427 O O . ALA A 1 187 ? -11.597 -9.120 -19.868 1.00 94.62 187 ALA A O 1
ATOM 1428 N N . GLU A 1 188 ? -10.028 -8.876 -18.281 1.00 94.31 188 GLU A N 1
ATOM 1429 C CA . GLU A 1 188 ? -9.188 -9.999 -18.712 1.00 94.31 188 GLU A CA 1
ATOM 1430 C C . GLU A 1 188 ? -9.619 -11.344 -18.102 1.00 94.31 188 GLU A C 1
ATOM 1432 O O . GLU A 1 188 ? -9.625 -12.365 -18.790 1.00 94.31 188 GLU A O 1
ATOM 1437 N N . TYR A 1 189 ? -10.014 -11.353 -16.827 1.00 91.75 189 TYR A N 1
ATOM 1438 C CA . TYR A 1 189 ? -10.227 -12.573 -16.038 1.00 91.75 189 TYR A CA 1
ATOM 1439 C C . TYR A 1 189 ? -11.656 -12.735 -15.497 1.00 91.75 189 TYR A C 1
ATOM 1441 O O . TYR A 1 189 ? -11.991 -13.796 -14.967 1.00 91.75 189 TYR A O 1
ATOM 1449 N N . GLY A 1 190 ? -12.511 -11.720 -15.635 1.00 86.00 190 GLY A N 1
ATOM 1450 C CA . GLY A 1 190 ? -13.835 -11.669 -15.014 1.00 86.00 190 GLY A CA 1
ATOM 1451 C C . GLY A 1 190 ? -13.805 -11.223 -13.547 1.00 86.00 190 GLY A C 1
ATOM 1452 O O . GLY A 1 190 ? -12.752 -10.933 -12.975 1.00 86.00 190 GLY A O 1
ATOM 1453 N N . GLU A 1 191 ? -14.985 -11.138 -12.924 1.00 80.06 191 GLU A N 1
ATOM 1454 C CA . GLU A 1 191 ? -15.089 -10.715 -11.525 1.00 80.06 191 GLU A CA 1
ATOM 1455 C C . GLU A 1 191 ? -14.440 -11.739 -10.575 1.00 80.06 191 GLU A C 1
ATOM 1457 O O . GLU A 1 191 ? -14.770 -12.932 -10.621 1.00 80.06 191 GLU A O 1
ATOM 1462 N N . PRO A 1 192 ? -13.528 -11.296 -9.693 1.00 71.31 192 PRO A N 1
ATOM 1463 C CA . PRO A 1 192 ? -12.929 -12.166 -8.697 1.00 71.31 192 PRO A CA 1
ATOM 1464 C C . PRO A 1 192 ? -13.984 -12.550 -7.653 1.00 71.31 192 PRO A C 1
ATOM 1466 O O . PRO A 1 192 ? -14.564 -11.676 -7.011 1.00 71.31 192 PRO A O 1
ATOM 1469 N N . ARG A 1 193 ? -14.213 -13.858 -7.498 1.00 58.75 193 ARG A N 1
ATOM 1470 C CA . ARG A 1 193 ? -15.120 -14.428 -6.491 1.00 58.75 193 ARG A CA 1
ATOM 1471 C C . ARG A 1 193 ? -14.588 -14.287 -5.068 1.00 58.75 193 ARG A C 1
ATOM 1473 O O . ARG A 1 193 ? -13.345 -14.265 -4.894 1.00 58.75 193 ARG A O 1
#